Protein AF-A0AAV6AZZ5-F1 (afdb_monomer)

Foldseek 3Di:
DCVCVVVPPDQADADPQLDGQLNVQQDDDDPRHRHVPSNVVSVVSQHWPLSSQQQFEWEDEDPDIDGLAGAFPVNQDWAWPLLSVLSLQLPPDNVQFAWDQQFKWKWARPTSDHTDIDTDGCVVCLQVLPLVSTGIDHRSIYIHTYHDDDDPPDDRQWDDPSNQVSSFVNVWAWEWEADPNDIAIEIEGADRDRNPPPPPDDDDDDDDDDDDDDDDDDPDDRDYHYDYCSQQVQWPLSCVVVSPPDDPFWQQQFKWKWDQDPPPRDIDIDTHRSPDDPVNPTDRDHHYIYIYTDGDD

Sequence (297 aa):
VDLLLDRGAEVNRLSPNGETALSIADSQWGNSPPSPEIGKVLRQHGAIEDLQRSSSITVARGLGKRNTFQQGTNNLNRFTLFEAIAQHYMTEQSPFAFPDFSRVKLRRLKGKTPNEETVLDLETAFKLGDCSKDEWLEWGDLIEIPEQDRGISEAWLGFPQEVRNTLNNCLEKKVQVIVKGQTNTIALHVELLRVPVAMPGLGVPTLLPSSLSAVPATPAPEVEIKLSQDKTGGWLNGVVRAANVIRSSSDLSRVKVMRAAPITHEKREMTFDLRQMDKRNDLWLRNGDVIEIPEKP

pLDDT: mean 85.66, std 16.5, range [33.97, 98.0]

Solvent-accessible surface area (backbone atoms only — not comparable to full-atom values): 17416 Å² total; per-residue (Å²): 110,65,74,49,49,80,69,66,49,69,54,70,49,64,44,100,86,35,43,25,61,47,61,52,25,68,31,69,58,88,91,44,72,51,36,70,68,58,32,49,53,38,46,76,67,67,36,47,73,72,56,48,33,53,52,23,33,30,43,29,43,91,91,48,73,43,76,66,44,68,66,30,96,77,68,81,70,80,53,37,49,55,57,50,52,48,58,48,61,43,46,86,82,49,92,66,63,52,65,26,42,62,61,23,33,45,34,38,61,53,57,89,47,79,62,49,75,45,80,38,59,45,42,64,31,25,73,68,53,44,55,86,74,54,43,78,57,54,67,18,26,34,39,36,44,41,68,47,93,74,63,93,84,63,77,76,54,58,75,58,68,47,48,49,51,25,52,24,65,61,57,48,27,44,32,37,41,31,43,90,88,45,75,41,45,33,40,34,34,53,63,68,62,66,58,78,80,79,70,89,82,77,92,73,86,87,78,81,84,88,81,90,80,92,76,85,86,67,87,74,71,85,74,66,44,79,45,46,28,63,83,26,66,47,24,46,66,38,44,56,61,71,67,69,69,78,53,95,58,48,25,44,67,59,26,33,38,39,37,56,39,94,84,81,58,51,72,45,79,47,77,40,56,61,79,54,91,51,82,56,70,56,47,69,67,51,65,68,28,36,34,41,42,41,67,56,132

Nearest PDB structures (foldseek):
  4r1l-assembly2_C  TM=1.171E-01  e=2.965E+00  Bacteroides thetaiotaomicron VPI-5482
  4r1l-assembly1_A  TM=1.223E-01  e=5.695E+00  Bacteroides thetaiotaomicron VPI-5482

Structure (mmCIF, N/CA/C/O backbone):
data_AF-A0AAV6AZZ5-F1
#
_entry.id   AF-A0AAV6AZZ5-F1
#
loop_
_atom_site.group_PDB
_atom_site.id
_atom_site.type_symbol
_atom_site.label_atom_id
_atom_site.label_alt_id
_atom_site.label_comp_id
_atom_site.label_asym_id
_atom_site.label_entity_id
_atom_site.label_seq_id
_atom_site.pdbx_PDB_ins_code
_atom_site.Cartn_x
_atom_site.Cartn_y
_atom_site.Cartn_z
_atom_site.occupancy
_atom_site.B_iso_or_equiv
_atom_site.auth_seq_id
_atom_site.auth_comp_id
_atom_site.auth_asym_id
_atom_site.auth_atom_id
_atom_site.pdbx_PDB_model_num
ATOM 1 N N . VAL A 1 1 ? 35.197 -6.945 -10.241 1.00 87.81 1 VAL A N 1
ATOM 2 C CA . VAL A 1 1 ? 33.876 -7.524 -9.908 1.00 87.81 1 VAL A CA 1
ATOM 3 C C . VAL A 1 1 ? 33.896 -9.024 -10.162 1.00 87.81 1 VAL A C 1
ATOM 5 O O . VAL A 1 1 ? 33.592 -9.754 -9.228 1.00 87.81 1 VAL A O 1
ATOM 8 N N . ASP A 1 2 ? 34.382 -9.469 -11.326 1.00 90.00 2 ASP A N 1
ATOM 9 C CA . ASP A 1 2 ? 34.523 -10.893 -11.692 1.00 90.00 2 ASP A CA 1
ATOM 10 C C . ASP A 1 2 ? 35.196 -11.732 -10.603 1.00 90.00 2 ASP A C 1
ATOM 12 O O . ASP A 1 2 ? 34.591 -12.664 -10.098 1.00 90.00 2 ASP A O 1
ATOM 16 N N . LEU A 1 3 ? 36.366 -11.305 -10.101 1.00 94.19 3 LEU A N 1
ATOM 17 C CA . LEU A 1 3 ? 37.078 -12.027 -9.036 1.00 94.19 3 LEU A CA 1
ATOM 18 C C . LEU A 1 3 ? 36.215 -12.321 -7.796 1.00 94.19 3 LEU A C 1
ATOM 20 O O . LEU A 1 3 ? 36.401 -13.353 -7.163 1.00 94.19 3 LEU A O 1
ATOM 24 N N . LEU A 1 4 ? 35.307 -11.423 -7.403 1.00 95.19 4 LEU A N 1
ATOM 25 C CA . LEU A 1 4 ? 34.449 -11.654 -6.235 1.00 95.19 4 LEU A CA 1
ATOM 26 C C . LEU A 1 4 ? 33.356 -12.675 -6.552 1.00 95.19 4 LEU A C 1
ATOM 28 O O . LEU A 1 4 ? 33.076 -13.554 -5.739 1.00 95.19 4 LEU A O 1
ATOM 32 N N . LEU A 1 5 ? 32.757 -12.565 -7.734 1.00 94.81 5 LEU A N 1
ATOM 33 C CA . LEU A 1 5 ? 31.676 -13.436 -8.181 1.00 94.81 5 LEU A CA 1
ATOM 34 C C . LEU A 1 5 ? 32.197 -14.853 -8.480 1.00 94.81 5 LEU A C 1
ATOM 36 O O . LEU A 1 5 ? 31.597 -15.821 -8.022 1.00 94.81 5 LEU A O 1
ATOM 40 N N . ASP A 1 6 ? 33.386 -14.975 -9.077 1.00 93.81 6 ASP A N 1
ATOM 41 C CA . ASP A 1 6 ? 34.113 -16.241 -9.269 1.00 93.81 6 ASP A CA 1
ATOM 42 C C . ASP A 1 6 ? 34.470 -16.929 -7.942 1.00 93.81 6 ASP A C 1
ATOM 44 O O . ASP A 1 6 ? 34.639 -18.146 -7.875 1.00 93.81 6 ASP A O 1
ATOM 48 N N . ARG A 1 7 ? 34.593 -16.151 -6.860 1.00 96.06 7 ARG A N 1
ATOM 49 C CA . ARG A 1 7 ? 34.848 -16.649 -5.498 1.00 96.06 7 ARG A CA 1
ATOM 50 C C . ARG A 1 7 ? 33.566 -16.876 -4.694 1.00 96.06 7 ARG A C 1
ATOM 52 O O . ARG A 1 7 ? 33.648 -17.096 -3.488 1.00 96.06 7 ARG A O 1
ATOM 59 N N . GLY A 1 8 ? 32.404 -16.862 -5.348 1.00 93.00 8 GLY A N 1
ATOM 60 C CA . GLY A 1 8 ? 31.119 -17.217 -4.748 1.00 93.00 8 GLY A CA 1
ATOM 61 C C . GLY A 1 8 ? 30.385 -16.066 -4.062 1.00 93.00 8 GLY A C 1
ATOM 62 O O . GLY A 1 8 ? 29.507 -16.322 -3.241 1.00 93.00 8 GLY A O 1
ATOM 63 N N . ALA A 1 9 ? 30.716 -14.804 -4.363 1.00 95.19 9 ALA A N 1
ATOM 64 C CA . ALA A 1 9 ? 29.919 -13.682 -3.876 1.00 95.19 9 ALA A CA 1
ATOM 65 C C . ALA A 1 9 ? 28.470 -13.757 -4.403 1.00 95.19 9 ALA A C 1
ATOM 67 O O . ALA A 1 9 ? 28.225 -13.959 -5.592 1.00 95.19 9 ALA A O 1
ATOM 68 N N . GLU A 1 10 ? 27.496 -13.559 -3.512 1.00 95.38 10 GLU A N 1
ATOM 69 C CA . GLU A 1 10 ? 26.068 -13.581 -3.841 1.00 95.38 10 GLU A CA 1
ATOM 70 C C . GLU A 1 10 ? 25.668 -12.341 -4.664 1.00 95.38 10 GLU A C 1
ATOM 72 O O . GLU A 1 10 ? 25.433 -11.265 -4.114 1.00 95.38 10 GLU A O 1
ATOM 77 N N . VAL A 1 11 ? 25.536 -12.492 -5.987 1.00 94.88 11 VAL A N 1
ATOM 78 C CA . VAL A 1 11 ? 25.219 -11.386 -6.920 1.00 94.88 11 VAL A CA 1
ATOM 79 C C . VAL A 1 11 ? 23.888 -10.670 -6.623 1.00 94.88 11 VAL A C 1
ATOM 81 O O . VAL A 1 11 ? 23.742 -9.480 -6.887 1.00 94.88 11 VAL A O 1
ATOM 84 N N . ASN A 1 12 ? 22.923 -11.394 -6.047 1.00 94.25 12 ASN A N 1
ATOM 85 C CA . ASN A 1 12 ? 21.557 -10.930 -5.778 1.00 94.25 12 ASN A CA 1
ATOM 86 C C . ASN A 1 12 ? 21.309 -10.598 -4.300 1.00 94.25 12 ASN A C 1
ATOM 88 O O . ASN A 1 12 ? 20.158 -10.464 -3.882 1.00 94.25 12 ASN A O 1
ATOM 92 N N . ARG A 1 13 ? 22.366 -10.496 -3.487 1.00 93.56 13 ARG A N 1
ATOM 93 C CA . ARG A 1 13 ? 22.222 -10.102 -2.086 1.00 93.56 13 ARG A CA 1
ATOM 94 C C . ARG A 1 13 ? 21.678 -8.674 -2.000 1.00 93.56 13 ARG A C 1
ATOM 96 O O . ARG A 1 13 ? 22.199 -7.766 -2.645 1.00 93.56 13 ARG A O 1
ATOM 103 N N . LEU A 1 14 ? 20.652 -8.493 -1.171 1.00 90.25 14 LEU A N 1
ATOM 104 C CA . LEU A 1 14 ? 20.077 -7.187 -0.863 1.00 90.25 14 LEU A CA 1
ATOM 105 C C . LEU A 1 14 ? 20.859 -6.514 0.270 1.00 90.25 14 LEU A C 1
ATOM 107 O O . LEU A 1 14 ? 21.202 -7.153 1.269 1.00 90.25 14 LEU A O 1
ATOM 111 N N . SER A 1 15 ? 21.120 -5.216 0.130 1.00 86.44 15 SER A N 1
ATOM 112 C CA . SER A 1 15 ? 21.619 -4.371 1.215 1.00 86.44 15 SER A CA 1
ATOM 113 C C . SER A 1 15 ? 20.546 -4.208 2.310 1.00 86.44 15 SER A C 1
ATOM 115 O O . SER A 1 15 ? 19.370 -4.498 2.072 1.00 86.44 15 SER A O 1
ATOM 117 N N . PRO A 1 16 ? 20.888 -3.688 3.506 1.00 81.50 16 PRO A N 1
ATOM 118 C CA . PRO A 1 16 ? 19.886 -3.307 4.509 1.00 81.50 16 PRO A CA 1
ATOM 119 C C . PRO A 1 16 ? 18.838 -2.304 3.995 1.00 81.50 16 PRO A C 1
ATOM 121 O O . PRO A 1 16 ? 17.730 -2.257 4.525 1.00 81.50 16 PRO A O 1
ATOM 124 N N . ASN A 1 17 ? 19.178 -1.543 2.948 1.00 75.81 17 ASN A N 1
ATOM 125 C CA . ASN A 1 17 ? 18.288 -0.597 2.275 1.00 75.81 17 ASN A CA 1
ATOM 126 C C . ASN A 1 17 ? 17.495 -1.240 1.121 1.00 75.81 17 ASN A C 1
ATOM 128 O O . ASN A 1 17 ? 16.728 -0.555 0.452 1.00 75.81 17 ASN A O 1
ATOM 132 N N . GLY A 1 18 ? 17.669 -2.543 0.878 1.00 83.94 18 GLY A N 1
ATOM 133 C CA . GLY A 1 18 ? 16.984 -3.283 -0.178 1.00 83.94 18 GLY A CA 1
ATOM 134 C C . GLY A 1 18 ? 17.619 -3.154 -1.563 1.00 83.94 18 GLY A C 1
ATOM 135 O O . GLY A 1 18 ? 16.978 -3.500 -2.542 1.00 83.94 18 GLY A O 1
ATOM 136 N N . GLU A 1 19 ? 18.855 -2.671 -1.681 1.00 88.38 19 GLU A N 1
ATOM 137 C CA . GLU A 1 19 ? 19.523 -2.481 -2.978 1.00 88.38 19 GLU A CA 1
ATOM 138 C C . GLU A 1 19 ? 20.305 -3.731 -3.391 1.00 88.38 19 GLU A C 1
ATOM 140 O O . GLU A 1 19 ? 20.902 -4.395 -2.544 1.00 88.38 19 GLU A O 1
ATOM 145 N N . THR A 1 20 ? 20.358 -4.034 -4.688 1.00 92.12 20 THR A N 1
ATOM 146 C CA . THR A 1 20 ? 21.266 -5.053 -5.234 1.00 92.12 20 THR A CA 1
ATOM 147 C C . THR A 1 20 ? 22.521 -4.408 -5.804 1.00 92.12 20 THR A C 1
ATOM 149 O O . THR A 1 20 ? 22.531 -3.226 -6.151 1.00 92.12 20 THR A O 1
ATOM 152 N N . ALA A 1 21 ? 23.580 -5.200 -5.989 1.00 93.50 21 ALA A N 1
ATOM 153 C CA . ALA A 1 21 ? 24.759 -4.742 -6.722 1.00 93.50 21 ALA A CA 1
ATOM 154 C C . ALA A 1 21 ? 24.397 -4.212 -8.125 1.00 93.50 21 ALA A C 1
ATOM 156 O O . ALA A 1 21 ? 24.992 -3.237 -8.580 1.00 93.50 21 ALA A O 1
ATOM 157 N N . LEU A 1 22 ? 23.398 -4.819 -8.785 1.00 93.81 22 LEU A N 1
ATOM 158 C CA . LEU A 1 22 ? 22.921 -4.388 -10.100 1.00 93.81 22 LEU A CA 1
ATOM 159 C C . LEU A 1 22 ? 22.186 -3.048 -10.030 1.00 93.81 22 LEU A C 1
ATOM 161 O O . LEU A 1 22 ? 22.518 -2.145 -10.791 1.00 93.81 22 LEU A O 1
ATOM 165 N N . SER A 1 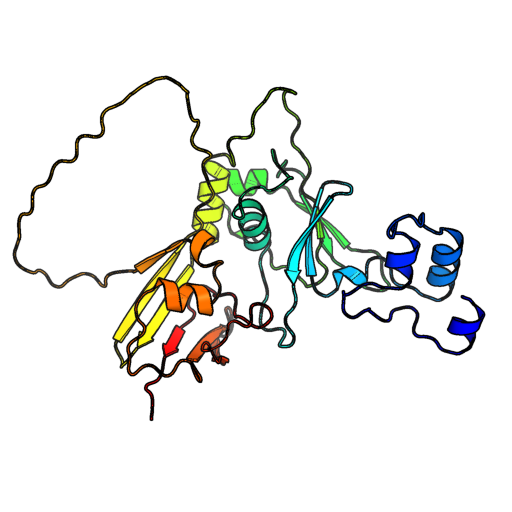23 ? 21.251 -2.882 -9.087 1.00 90.38 23 SER A N 1
ATOM 166 C CA . SER A 1 23 ? 20.522 -1.616 -8.946 1.00 90.38 23 SER A CA 1
ATOM 167 C C . SER A 1 23 ? 21.458 -0.459 -8.615 1.00 90.38 23 SER A C 1
ATOM 169 O O . SER A 1 23 ? 21.246 0.651 -9.085 1.00 90.38 23 SER A O 1
ATOM 171 N N . ILE A 1 24 ? 22.504 -0.734 -7.833 1.00 90.25 24 ILE A N 1
ATOM 172 C CA . ILE A 1 24 ? 23.566 0.219 -7.522 1.00 90.25 24 ILE A CA 1
ATOM 173 C C . ILE A 1 24 ? 24.332 0.600 -8.790 1.00 90.25 24 ILE A C 1
ATOM 175 O O . ILE A 1 24 ? 24.466 1.787 -9.074 1.00 90.25 24 ILE A O 1
ATOM 179 N N . ALA A 1 25 ? 24.797 -0.386 -9.563 1.00 91.56 25 ALA A N 1
ATOM 180 C CA . ALA A 1 25 ? 25.580 -0.154 -10.775 1.00 91.56 25 ALA A CA 1
ATOM 181 C C . ALA A 1 25 ? 24.809 0.625 -11.852 1.00 91.56 25 ALA A C 1
ATOM 183 O O . ALA A 1 25 ? 25.402 1.448 -12.545 1.00 91.56 25 ALA A O 1
ATOM 184 N N . ASP A 1 26 ? 23.501 0.395 -11.977 1.00 88.44 26 ASP A N 1
ATOM 185 C CA . ASP A 1 26 ? 22.650 1.084 -12.953 1.00 88.44 26 ASP A CA 1
ATOM 186 C C . ASP A 1 26 ? 22.165 2.466 -12.464 1.00 88.44 26 ASP A C 1
ATOM 188 O O . ASP A 1 26 ? 21.611 3.245 -13.244 1.00 88.44 26 ASP A O 1
ATOM 192 N N . SER A 1 27 ? 22.367 2.797 -11.184 1.00 82.44 27 SER A N 1
ATOM 193 C CA . SER A 1 27 ? 21.943 4.067 -10.589 1.00 82.44 27 SER A CA 1
ATOM 194 C C . SER A 1 27 ? 23.090 5.066 -10.466 1.00 82.44 27 SER A C 1
ATOM 196 O O . SER A 1 27 ? 24.249 4.702 -10.281 1.00 82.44 27 SER A O 1
ATOM 198 N N . GLN A 1 28 ? 22.763 6.357 -10.515 1.00 77.44 28 GLN A N 1
ATOM 199 C CA . GLN A 1 28 ? 23.699 7.385 -10.079 1.00 77.44 28 GLN A CA 1
ATOM 200 C C . GLN A 1 28 ? 23.747 7.391 -8.546 1.00 77.44 28 GLN A C 1
ATOM 202 O O . GLN A 1 28 ? 22.756 7.735 -7.899 1.00 77.44 28 GLN A O 1
ATOM 207 N N . TRP A 1 29 ? 24.905 7.070 -7.967 1.00 65.50 29 TRP A N 1
ATOM 208 C CA . TRP A 1 29 ? 25.114 7.142 -6.520 1.00 65.50 29 TRP A CA 1
ATOM 209 C C . TRP A 1 29 ? 26.018 8.323 -6.171 1.00 65.50 29 TRP A C 1
ATOM 211 O O . TRP A 1 29 ? 27.231 8.304 -6.385 1.00 65.50 29 TRP A O 1
ATOM 221 N N . GLY A 1 30 ? 25.422 9.382 -5.617 1.00 75.62 30 GLY A N 1
ATOM 222 C CA . GLY A 1 30 ? 26.139 10.621 -5.326 1.00 75.62 30 GLY A CA 1
ATOM 223 C C . GLY A 1 30 ? 26.692 11.239 -6.613 1.00 75.62 30 GLY A C 1
ATOM 224 O O . GLY A 1 30 ? 25.939 11.522 -7.546 1.00 75.62 30 GLY A O 1
ATOM 225 N N . ASN A 1 31 ? 28.012 11.420 -6.673 1.00 79.25 31 ASN A N 1
ATOM 226 C CA . ASN A 1 31 ? 28.697 11.942 -7.860 1.00 79.25 31 ASN A CA 1
ATOM 227 C C . ASN A 1 31 ? 29.171 10.842 -8.823 1.00 79.25 31 ASN A C 1
ATOM 229 O O . ASN A 1 31 ? 29.731 11.159 -9.871 1.00 79.25 31 ASN A O 1
ATOM 233 N N . SER A 1 32 ? 28.985 9.563 -8.484 1.00 78.31 32 SER A N 1
ATOM 234 C CA . SER A 1 32 ? 29.391 8.457 -9.348 1.00 78.31 32 SER A CA 1
ATOM 235 C C . SER A 1 32 ? 28.312 8.187 -10.399 1.00 78.31 32 SER A C 1
ATOM 237 O O . SER A 1 32 ? 27.162 7.933 -10.026 1.00 78.31 32 SER A O 1
ATOM 239 N N . PRO A 1 33 ? 28.650 8.239 -11.701 1.00 84.56 33 PRO A N 1
ATOM 240 C CA . PRO A 1 33 ? 27.707 7.886 -12.750 1.00 84.56 33 PRO A CA 1
ATOM 241 C C . PRO A 1 33 ? 27.402 6.378 -12.716 1.00 84.56 33 PRO A C 1
ATOM 243 O O . PRO A 1 33 ? 28.206 5.604 -12.183 1.00 84.56 33 PRO A O 1
ATOM 246 N N . PRO A 1 34 ? 26.282 5.951 -13.325 1.00 89.44 34 PRO A N 1
ATOM 247 C CA . PRO A 1 34 ? 26.032 4.540 -13.597 1.00 89.44 34 PRO A CA 1
ATOM 248 C C . PRO A 1 34 ? 27.220 3.892 -14.319 1.00 89.44 34 PRO A C 1
ATOM 250 O O . PRO A 1 34 ? 27.883 4.540 -15.133 1.00 89.44 34 PRO A O 1
ATOM 253 N N . SER A 1 35 ? 27.467 2.608 -14.062 1.00 91.50 35 SER A N 1
ATOM 254 C CA . SER A 1 35 ? 28.503 1.819 -14.734 1.00 91.50 35 SER A CA 1
ATOM 255 C C . SER A 1 35 ? 27.875 0.691 -15.561 1.00 91.50 35 SER A C 1
ATOM 257 O O . SER A 1 35 ? 27.628 -0.403 -15.037 1.00 91.50 35 SER A O 1
ATOM 259 N N . PRO A 1 36 ? 27.648 0.920 -16.869 1.00 91.00 36 PRO A N 1
ATOM 260 C CA . PRO A 1 36 ? 27.116 -0.093 -17.777 1.00 91.00 36 PRO A CA 1
ATOM 261 C C . PRO A 1 36 ? 27.975 -1.362 -17.838 1.00 91.00 36 PRO A C 1
ATOM 263 O O . PRO A 1 36 ? 27.446 -2.464 -17.984 1.00 91.00 36 PRO A O 1
ATOM 266 N N . GLU A 1 37 ? 29.297 -1.234 -17.707 1.00 93.12 37 GLU A N 1
ATOM 267 C CA . GLU A 1 37 ? 30.242 -2.351 -17.749 1.00 93.12 37 GLU A CA 1
ATOM 268 C C . GLU A 1 37 ? 30.065 -3.267 -16.536 1.00 93.12 37 GLU A C 1
ATOM 270 O O . GLU A 1 37 ? 29.978 -4.487 -16.693 1.00 93.12 37 GLU A O 1
ATOM 275 N N . ILE A 1 38 ? 29.941 -2.690 -15.334 1.00 93.62 38 ILE A N 1
ATOM 276 C CA . ILE A 1 38 ? 29.657 -3.455 -14.113 1.00 93.62 38 ILE A CA 1
ATOM 277 C C . ILE A 1 38 ? 28.265 -4.080 -14.204 1.00 93.62 38 ILE A C 1
ATOM 279 O O . ILE A 1 38 ? 28.117 -5.270 -13.926 1.00 93.62 38 ILE A O 1
ATOM 283 N N . GLY A 1 39 ? 27.260 -3.320 -14.650 1.00 93.88 39 GLY A N 1
ATOM 284 C CA . GLY A 1 39 ? 25.909 -3.840 -14.858 1.00 93.88 39 GLY A CA 1
ATOM 285 C C . GLY A 1 39 ? 25.889 -5.038 -15.814 1.00 93.88 39 GLY A C 1
ATOM 286 O O . GLY A 1 39 ? 25.213 -6.033 -15.555 1.00 93.88 39 GLY A O 1
ATOM 287 N N . LYS A 1 40 ? 26.673 -4.999 -16.899 1.00 94.75 40 LYS A N 1
ATOM 288 C CA . LYS A 1 40 ? 26.809 -6.116 -17.846 1.00 94.75 40 LYS A CA 1
ATOM 289 C C . LYS A 1 40 ? 27.420 -7.359 -17.193 1.00 94.75 40 LYS A C 1
ATOM 291 O O . LYS A 1 40 ? 26.874 -8.445 -17.375 1.00 94.75 40 LYS A O 1
ATOM 296 N N . VAL A 1 41 ? 28.503 -7.210 -16.428 1.00 96.12 41 VAL A N 1
ATOM 297 C CA . VAL A 1 41 ? 29.143 -8.328 -15.706 1.00 96.12 41 VAL A CA 1
ATOM 298 C C . VAL A 1 41 ? 28.177 -8.954 -14.697 1.00 96.12 41 VAL A C 1
ATOM 300 O O . VAL A 1 41 ? 28.011 -10.171 -14.652 1.00 96.12 41 VAL A O 1
ATOM 303 N N . LEU A 1 42 ? 27.464 -8.127 -13.930 1.00 95.75 42 LEU A N 1
ATOM 304 C CA . LEU A 1 42 ? 26.481 -8.599 -12.956 1.00 95.75 42 LEU A CA 1
ATOM 305 C C . LEU A 1 42 ? 25.362 -9.405 -13.632 1.00 95.75 42 LEU A C 1
ATOM 307 O O . LEU A 1 42 ? 25.041 -10.505 -13.180 1.00 95.75 42 LEU A O 1
ATOM 311 N N . ARG A 1 43 ? 24.822 -8.917 -14.757 1.00 93.50 43 ARG A N 1
ATOM 312 C CA . ARG A 1 43 ? 23.834 -9.651 -15.570 1.00 93.50 43 ARG A CA 1
ATOM 313 C C . ARG A 1 43 ? 24.384 -10.980 -16.090 1.00 93.50 43 ARG A C 1
ATOM 315 O O . ARG A 1 43 ? 23.699 -11.995 -15.998 1.00 93.50 43 ARG A O 1
ATOM 322 N N . GLN A 1 44 ? 25.626 -11.002 -16.582 1.00 94.06 44 GLN A N 1
ATOM 323 C CA . GLN A 1 44 ? 26.297 -12.231 -17.034 1.00 94.06 44 GLN A CA 1
ATOM 324 C C . GLN A 1 44 ? 26.452 -13.266 -15.915 1.00 94.06 44 GLN A C 1
ATOM 326 O O . GLN A 1 44 ? 26.497 -14.464 -16.188 1.00 94.06 44 GLN A O 1
ATOM 331 N N . HIS A 1 45 ? 26.500 -12.826 -14.661 1.00 94.56 45 HIS A N 1
ATOM 332 C CA . HIS A 1 45 ? 26.554 -13.696 -13.487 1.00 94.56 45 HIS A CA 1
ATOM 333 C C . HIS A 1 45 ? 25.189 -13.902 -12.816 1.00 94.56 45 HIS A C 1
ATOM 335 O O . HIS A 1 45 ? 25.111 -14.390 -11.691 1.00 94.56 45 HIS A O 1
ATOM 341 N N . GLY A 1 46 ? 24.095 -13.604 -13.526 1.00 92.50 46 GLY A N 1
ATOM 342 C CA . GLY A 1 46 ? 22.737 -13.937 -13.101 1.00 92.50 46 GLY A CA 1
ATOM 343 C C . GLY A 1 46 ? 22.115 -12.941 -12.126 1.00 92.50 46 GLY A C 1
ATOM 344 O O . GLY A 1 46 ? 21.225 -13.323 -11.355 1.00 92.50 46 GLY A O 1
ATOM 345 N N . ALA A 1 47 ? 22.568 -11.684 -12.140 1.00 93.56 47 ALA A N 1
ATOM 346 C CA . ALA A 1 47 ? 21.863 -10.607 -11.461 1.00 93.56 47 ALA A CA 1
ATOM 347 C C . ALA A 1 47 ? 20.423 -10.487 -11.981 1.00 93.56 47 ALA A C 1
ATOM 349 O O . ALA A 1 47 ? 20.175 -10.546 -13.185 1.00 93.56 47 ALA A O 1
ATOM 350 N N . ILE A 1 48 ? 19.482 -10.344 -11.054 1.00 91.62 48 ILE A N 1
ATOM 351 C CA . ILE A 1 48 ? 18.055 -10.238 -11.336 1.00 91.62 48 ILE A CA 1
ATOM 352 C C . ILE A 1 48 ? 17.685 -8.765 -11.468 1.00 91.62 48 ILE A C 1
ATOM 354 O O . ILE A 1 48 ? 17.898 -7.979 -10.541 1.00 91.62 48 ILE A O 1
ATOM 358 N N . GLU A 1 49 ? 17.093 -8.417 -12.609 1.00 89.12 49 GLU A N 1
ATOM 359 C CA . GLU A 1 49 ? 16.540 -7.087 -12.843 1.00 89.12 49 GLU A CA 1
ATOM 360 C C . GLU A 1 49 ? 15.483 -6.755 -11.790 1.00 89.12 49 GLU A C 1
ATOM 362 O O . GLU A 1 49 ? 14.667 -7.597 -11.413 1.00 89.12 49 GLU A O 1
ATOM 367 N N . ASP A 1 50 ? 15.488 -5.508 -11.323 1.00 89.19 50 ASP A N 1
ATOM 368 C CA . ASP A 1 50 ? 14.469 -4.963 -10.425 1.00 89.19 50 ASP A CA 1
ATOM 369 C C . ASP A 1 50 ? 14.290 -5.642 -9.054 1.00 89.19 50 ASP A C 1
ATOM 371 O O . ASP A 1 50 ? 13.366 -5.288 -8.312 1.00 89.19 50 ASP A O 1
ATOM 375 N N . LEU A 1 51 ? 15.163 -6.576 -8.666 1.00 91.50 51 LEU A N 1
ATOM 376 C CA . LEU A 1 51 ? 15.035 -7.323 -7.411 1.00 91.50 51 LEU A CA 1
ATOM 377 C C . LEU A 1 51 ? 14.968 -6.419 -6.166 1.00 91.50 51 LEU A C 1
ATOM 379 O O . LEU A 1 51 ? 14.360 -6.800 -5.164 1.00 91.50 51 LEU A O 1
ATOM 383 N N . GLN A 1 52 ? 15.511 -5.201 -6.238 1.00 89.31 52 GLN A N 1
ATOM 384 C CA . GLN A 1 52 ? 15.413 -4.193 -5.180 1.00 89.31 52 GLN A CA 1
ATOM 385 C C . GLN A 1 52 ? 13.965 -3.827 -4.809 1.00 89.31 52 GLN A C 1
ATOM 387 O O . GLN A 1 52 ? 13.700 -3.380 -3.697 1.00 89.31 52 GLN A O 1
ATOM 392 N N . ARG A 1 53 ? 12.998 -4.058 -5.710 1.00 90.69 53 ARG A N 1
ATOM 393 C CA . ARG A 1 53 ? 11.569 -3.831 -5.444 1.00 90.69 53 ARG A CA 1
ATOM 394 C C . ARG A 1 53 ? 10.926 -4.916 -4.586 1.00 90.69 53 ARG A C 1
ATOM 396 O O . ARG A 1 53 ? 9.839 -4.688 -4.074 1.00 90.69 53 ARG A O 1
ATOM 403 N N . SER A 1 54 ? 11.558 -6.079 -4.420 1.00 91.50 54 SER A N 1
ATOM 404 C CA . SER A 1 54 ? 10.947 -7.297 -3.848 1.00 91.50 54 SER A CA 1
ATOM 405 C C . SER A 1 54 ? 10.299 -7.144 -2.468 1.00 91.50 54 SER A C 1
ATOM 407 O O . SER A 1 54 ? 9.467 -7.967 -2.103 1.00 91.50 54 SER A O 1
ATOM 409 N N . SER A 1 55 ? 10.644 -6.099 -1.715 1.00 90.00 55 SER A N 1
ATOM 410 C CA . SER A 1 55 ? 10.091 -5.810 -0.386 1.00 90.00 55 SER A CA 1
ATOM 411 C C . SER A 1 55 ? 9.239 -4.537 -0.338 1.00 90.00 55 SER A C 1
ATOM 413 O O . SER A 1 55 ? 8.983 -4.007 0.742 1.00 90.00 55 SER A O 1
ATOM 415 N N . SER A 1 56 ? 8.800 -4.020 -1.485 1.00 92.12 56 SER A N 1
ATOM 416 C CA . SER A 1 56 ? 8.000 -2.798 -1.576 1.00 92.12 56 SER A CA 1
ATOM 417 C C . SER A 1 56 ? 6.887 -2.908 -2.610 1.00 92.12 56 SER A C 1
ATOM 419 O O . SER A 1 56 ? 7.015 -3.621 -3.600 1.00 92.12 56 SER A O 1
ATOM 421 N N . ILE A 1 57 ? 5.816 -2.151 -2.393 1.00 95.31 57 ILE A N 1
ATOM 422 C CA . ILE A 1 57 ? 4.853 -1.787 -3.434 1.00 95.31 57 ILE A CA 1
ATOM 423 C C . ILE A 1 57 ? 5.151 -0.339 -3.806 1.00 95.31 57 ILE A C 1
ATOM 425 O O . ILE A 1 57 ? 5.163 0.545 -2.939 1.00 95.31 57 ILE A O 1
ATOM 429 N N . THR A 1 58 ? 5.418 -0.099 -5.084 1.00 94.50 58 THR A N 1
ATOM 430 C CA . THR A 1 58 ? 5.951 1.180 -5.563 1.00 94.50 58 THR A CA 1
ATOM 431 C C . THR A 1 58 ? 4.985 1.823 -6.546 1.00 94.50 58 THR A C 1
ATOM 433 O O . THR A 1 58 ? 4.536 1.178 -7.487 1.00 94.50 58 THR A O 1
ATOM 436 N N . VAL A 1 59 ? 4.719 3.118 -6.381 1.00 95.25 59 VAL A N 1
ATOM 437 C CA . VAL A 1 59 ? 4.046 3.943 -7.393 1.00 95.25 59 VAL A CA 1
ATOM 438 C C . VAL A 1 59 ? 5.100 4.745 -8.154 1.00 95.25 59 VAL A C 1
ATOM 440 O O . VAL A 1 59 ? 6.048 5.267 -7.558 1.00 95.25 59 VAL A O 1
ATOM 443 N N . ALA A 1 60 ? 4.961 4.837 -9.473 1.00 94.12 60 ALA A N 1
ATOM 444 C CA . ALA A 1 60 ? 5.934 5.487 -10.339 1.00 94.12 60 ALA A CA 1
ATOM 445 C C . ALA A 1 60 ? 5.309 6.320 -11.458 1.00 94.12 60 ALA A C 1
ATOM 447 O O . ALA A 1 60 ? 4.182 6.087 -11.888 1.00 94.12 60 ALA A O 1
ATOM 448 N N . ARG A 1 61 ? 6.109 7.263 -11.957 1.00 92.75 61 ARG A N 1
ATOM 449 C CA . ARG A 1 61 ? 5.869 8.029 -13.179 1.00 92.75 61 ARG A CA 1
ATOM 450 C C . ARG A 1 61 ? 7.207 8.327 -13.847 1.00 92.75 61 ARG A C 1
ATOM 452 O O . ARG A 1 61 ? 8.018 9.087 -13.313 1.00 92.75 61 ARG A O 1
ATOM 459 N N . GLY A 1 62 ? 7.445 7.725 -15.012 1.00 87.50 62 GLY A N 1
ATOM 460 C CA . GLY A 1 62 ? 8.733 7.823 -15.703 1.00 87.50 62 GLY A CA 1
ATOM 461 C C . GLY A 1 62 ? 9.887 7.385 -14.794 1.00 87.50 62 GLY A C 1
ATOM 462 O O . GLY A 1 62 ? 9.886 6.272 -14.272 1.00 87.50 62 GLY A O 1
ATOM 463 N N . LEU A 1 63 ? 10.856 8.277 -14.570 1.00 83.56 63 LEU A N 1
ATOM 464 C CA . LEU A 1 63 ? 11.987 8.025 -13.665 1.00 83.56 63 LEU A CA 1
ATOM 465 C C . LEU A 1 63 ? 11.638 8.215 -12.177 1.00 83.56 63 LEU A C 1
ATOM 467 O O . LEU A 1 63 ? 12.375 7.753 -11.307 1.00 83.56 63 LEU A O 1
ATOM 471 N N . GLY A 1 64 ? 10.526 8.886 -11.864 1.00 86.94 64 GLY A N 1
ATOM 472 C CA . GLY A 1 64 ? 10.082 9.108 -10.493 1.00 86.94 64 GLY A CA 1
ATOM 473 C C . GLY A 1 64 ? 9.491 7.838 -9.888 1.00 86.94 64 GLY A C 1
ATOM 474 O O . GLY A 1 64 ? 8.566 7.258 -10.450 1.00 86.94 64 GLY A O 1
ATOM 475 N N . LYS A 1 65 ? 9.984 7.430 -8.714 1.00 89.25 65 LYS A N 1
ATOM 476 C CA . LYS A 1 65 ? 9.476 6.283 -7.943 1.00 89.25 65 LYS A CA 1
ATOM 477 C C . LYS A 1 65 ? 9.211 6.691 -6.490 1.00 89.25 65 LYS A C 1
ATOM 479 O O . LYS A 1 65 ? 9.928 7.528 -5.927 1.00 89.25 65 LYS A O 1
ATOM 484 N N . ARG A 1 66 ? 8.172 6.116 -5.883 1.00 88.88 66 ARG A N 1
ATOM 485 C CA . ARG A 1 66 ? 7.809 6.281 -4.469 1.00 88.88 66 ARG A CA 1
ATOM 486 C C . ARG A 1 66 ? 7.392 4.932 -3.897 1.00 88.88 66 ARG A C 1
ATOM 488 O O . ARG A 1 66 ? 6.468 4.308 -4.410 1.00 88.88 66 ARG A O 1
ATOM 495 N N . ASN A 1 67 ? 8.063 4.494 -2.836 1.00 89.62 67 ASN A N 1
ATOM 496 C CA . ASN A 1 67 ? 7.636 3.314 -2.091 1.00 89.62 67 ASN A CA 1
ATOM 497 C C . ASN A 1 67 ? 6.401 3.693 -1.279 1.00 89.62 67 ASN A C 1
ATOM 499 O O . ASN A 1 67 ? 6.499 4.477 -0.338 1.00 89.62 67 ASN A O 1
ATOM 503 N N . THR A 1 68 ? 5.247 3.168 -1.681 1.00 91.38 68 THR A N 1
ATOM 504 C CA . THR A 1 68 ? 3.972 3.433 -1.010 1.00 91.38 68 THR A CA 1
ATOM 505 C C . THR A 1 68 ? 3.822 2.534 0.209 1.00 91.38 68 THR A C 1
ATOM 507 O O . THR A 1 68 ? 3.449 3.004 1.280 1.00 91.38 68 THR A O 1
ATOM 510 N N . PHE A 1 69 ? 4.187 1.256 0.070 1.00 92.12 69 PHE A N 1
ATOM 511 C CA . PHE A 1 69 ? 4.228 0.305 1.176 1.00 92.12 69 PHE A CA 1
ATOM 512 C C . PHE A 1 69 ? 5.564 -0.425 1.209 1.00 92.12 69 PHE A C 1
ATOM 514 O O . PHE A 1 69 ? 6.118 -0.777 0.166 1.00 92.12 69 PHE A O 1
ATOM 521 N N . GLN A 1 70 ? 6.046 -0.693 2.419 1.00 89.94 70 GLN A N 1
ATOM 522 C CA . GLN A 1 70 ? 7.241 -1.491 2.667 1.00 89.94 70 GLN A CA 1
ATOM 523 C C . GLN A 1 70 ? 6.854 -2.756 3.431 1.00 89.94 70 GLN A C 1
ATOM 525 O O . GLN A 1 70 ? 6.038 -2.718 4.352 1.00 89.94 70 GLN A O 1
ATOM 530 N N . GLN A 1 71 ? 7.462 -3.875 3.065 1.00 89.69 71 GLN A N 1
ATOM 531 C CA . GLN A 1 71 ? 7.224 -5.155 3.702 1.00 89.69 71 GLN A CA 1
ATOM 532 C C . GLN A 1 71 ? 7.794 -5.178 5.127 1.00 89.69 71 GLN A C 1
ATOM 534 O O . GLN A 1 71 ? 8.975 -4.884 5.379 1.00 89.69 71 GLN A O 1
ATOM 539 N N . GLY A 1 72 ? 6.925 -5.548 6.068 1.00 85.31 72 GLY A N 1
ATOM 540 C CA . GLY A 1 72 ? 7.288 -5.850 7.448 1.00 85.31 72 GLY A CA 1
ATOM 541 C C . GLY A 1 72 ? 8.047 -7.168 7.580 1.00 85.31 72 GLY A C 1
ATOM 542 O O . GLY A 1 72 ? 8.059 -7.990 6.666 1.00 85.31 72 GLY A O 1
ATOM 543 N N . THR A 1 73 ? 8.661 -7.411 8.735 1.00 83.94 73 THR A N 1
ATOM 544 C CA . THR A 1 73 ? 9.388 -8.668 8.994 1.00 83.94 73 THR A CA 1
ATOM 545 C C . THR A 1 73 ? 8.450 -9.852 9.241 1.00 83.94 73 THR A C 1
ATOM 547 O O . THR A 1 73 ? 8.865 -11.002 9.136 1.00 83.94 73 THR A O 1
ATOM 550 N N . ASN A 1 74 ? 7.178 -9.577 9.540 1.00 81.62 74 ASN A N 1
ATOM 551 C CA . ASN A 1 74 ? 6.148 -10.570 9.850 1.00 81.62 74 ASN A CA 1
ATOM 552 C C . ASN A 1 74 ? 5.242 -10.936 8.653 1.00 81.62 74 ASN A C 1
ATOM 554 O O . ASN A 1 74 ? 4.397 -11.821 8.784 1.00 81.62 74 ASN A O 1
ATOM 558 N N . ASN A 1 75 ? 5.404 -10.262 7.504 1.00 85.31 75 ASN A N 1
ATOM 559 C CA . ASN A 1 75 ? 4.639 -10.462 6.266 1.00 85.31 75 ASN A CA 1
ATOM 560 C C . ASN A 1 75 ? 3.107 -10.575 6.466 1.00 85.31 75 ASN A C 1
ATOM 562 O O . ASN A 1 75 ? 2.440 -11.391 5.829 1.00 85.31 75 ASN A O 1
ATOM 566 N N . LEU A 1 76 ? 2.540 -9.784 7.387 1.00 88.81 76 LEU A N 1
ATOM 567 C CA . LEU A 1 76 ? 1.107 -9.843 7.720 1.00 88.81 76 LEU A CA 1
ATOM 568 C C . LEU A 1 76 ? 0.219 -9.067 6.746 1.00 88.81 76 LEU A C 1
ATOM 570 O O . LEU A 1 76 ? -0.966 -9.379 6.595 1.00 88.81 76 LEU A O 1
ATOM 574 N N . ASN A 1 77 ? 0.781 -8.040 6.114 1.00 92.69 77 ASN A N 1
ATOM 575 C CA . ASN A 1 77 ? 0.029 -7.097 5.306 1.00 92.69 77 ASN A CA 1
ATOM 576 C C . ASN A 1 77 ? 0.005 -7.509 3.834 1.00 92.69 77 ASN A C 1
ATOM 578 O O . ASN A 1 77 ? 0.995 -7.973 3.274 1.00 92.69 77 ASN A O 1
ATOM 582 N N . ARG A 1 78 ? -1.151 -7.287 3.213 1.00 92.25 78 ARG A N 1
ATOM 583 C CA . ARG A 1 78 ? -1.366 -7.343 1.766 1.00 92.25 78 ARG A CA 1
ATOM 584 C C . ARG A 1 78 ? -2.354 -6.238 1.434 1.00 92.25 78 ARG A C 1
ATOM 586 O O . ARG A 1 78 ? -3.318 -6.079 2.194 1.00 92.25 78 ARG A O 1
ATOM 593 N N . PHE A 1 79 ? -2.089 -5.547 0.335 1.00 95.62 79 PHE A N 1
ATOM 594 C CA . PHE A 1 79 ? -2.757 -4.317 -0.068 1.00 95.62 79 PHE A CA 1
ATOM 595 C C . PHE A 1 79 ? -3.427 -4.488 -1.424 1.00 95.62 79 PHE A C 1
ATOM 597 O O . PHE A 1 79 ? -3.064 -5.390 -2.188 1.00 95.62 79 PHE A O 1
ATOM 604 N N . THR A 1 80 ? -4.381 -3.620 -1.717 1.00 96.56 80 THR A N 1
ATOM 605 C CA . THR A 1 80 ? -5.034 -3.548 -3.022 1.00 96.56 80 THR A CA 1
ATOM 606 C C . THR A 1 80 ? -4.508 -2.382 -3.859 1.00 96.56 80 THR A C 1
ATOM 608 O O . THR A 1 80 ? -3.792 -1.499 -3.369 1.00 96.56 80 THR A O 1
ATOM 611 N N . LEU A 1 81 ? -4.830 -2.393 -5.150 1.00 97.56 81 LEU A N 1
ATOM 612 C CA . LEU A 1 81 ? -4.453 -1.348 -6.093 1.00 97.56 81 LEU A CA 1
ATOM 613 C C . LEU A 1 81 ? -5.017 0.016 -5.679 1.00 97.56 81 LEU A C 1
ATOM 615 O O . LEU A 1 81 ? -4.291 1.011 -5.681 1.00 97.56 81 LEU A O 1
ATOM 619 N N . PHE A 1 82 ? -6.284 0.069 -5.275 1.00 96.56 82 PHE A N 1
ATOM 620 C CA . PHE A 1 82 ? -6.940 1.301 -4.852 1.00 96.56 82 PHE A CA 1
ATOM 621 C C . PHE A 1 82 ? -6.368 1.808 -3.530 1.00 96.56 82 PHE A C 1
ATOM 623 O O . PHE A 1 82 ? -6.187 3.016 -3.395 1.00 96.56 82 PHE A O 1
ATOM 630 N N . GLU A 1 83 ? -5.999 0.929 -2.591 1.00 95.44 83 GLU A N 1
ATOM 631 C CA . GLU A 1 83 ? -5.297 1.329 -1.363 1.00 95.44 83 GLU A CA 1
ATOM 632 C C . GLU A 1 83 ? -3.946 1.981 -1.676 1.00 95.44 83 GLU A C 1
ATOM 634 O O . GLU A 1 83 ? -3.619 3.022 -1.108 1.00 95.44 83 GLU A O 1
ATOM 639 N N . ALA A 1 84 ? -3.173 1.411 -2.605 1.00 95.06 84 ALA A N 1
ATOM 640 C CA . ALA A 1 84 ? -1.891 1.979 -3.015 1.00 95.06 84 ALA A CA 1
ATOM 641 C C . ALA A 1 84 ? -2.050 3.333 -3.724 1.00 95.06 84 ALA A C 1
ATOM 643 O O . ALA A 1 84 ? -1.268 4.252 -3.470 1.00 95.06 84 ALA A O 1
ATOM 644 N N . ILE A 1 85 ? -3.068 3.479 -4.578 1.00 93.94 85 ILE A N 1
ATOM 645 C CA . ILE A 1 85 ? -3.396 4.758 -5.220 1.00 93.94 85 ILE A CA 1
ATOM 646 C C . ILE A 1 85 ? -3.817 5.777 -4.156 1.00 93.94 85 ILE A C 1
ATOM 648 O O . ILE A 1 85 ? -3.205 6.836 -4.059 1.00 93.94 85 ILE A O 1
ATOM 652 N N . ALA A 1 86 ? -4.810 5.463 -3.324 1.00 92.31 86 ALA A N 1
ATOM 653 C CA . ALA A 1 86 ? -5.294 6.368 -2.289 1.00 92.31 86 ALA A CA 1
ATOM 654 C C . ALA A 1 86 ? -4.153 6.811 -1.364 1.00 92.31 86 ALA A C 1
ATOM 656 O O . ALA A 1 86 ? -3.896 8.007 -1.251 1.00 92.31 86 ALA A O 1
ATOM 657 N N . GLN A 1 87 ? -3.386 5.870 -0.808 1.00 90.00 87 GLN A N 1
ATOM 658 C CA . GLN A 1 87 ? -2.272 6.178 0.089 1.00 90.00 87 GLN A CA 1
ATOM 659 C C . GLN A 1 87 ? -1.231 7.098 -0.561 1.00 90.00 87 GLN A C 1
ATOM 661 O O . GLN A 1 87 ? -0.721 8.004 0.096 1.00 90.00 87 GLN A O 1
ATOM 666 N N . HIS A 1 88 ? -0.927 6.895 -1.845 1.00 90.00 88 HIS A N 1
ATOM 667 C CA . HIS A 1 88 ? 0.027 7.732 -2.570 1.00 90.00 88 HIS A CA 1
ATOM 668 C C . HIS A 1 88 ? -0.440 9.189 -2.718 1.00 90.00 88 HIS A C 1
ATOM 670 O O . HIS A 1 88 ? 0.384 10.102 -2.714 1.00 90.00 88 HIS A O 1
ATOM 676 N N . TYR A 1 89 ? -1.747 9.415 -2.859 1.00 87.38 89 TYR A N 1
ATOM 677 C CA . TYR A 1 89 ? -2.319 10.742 -3.104 1.00 87.38 89 TYR A CA 1
ATOM 678 C C . TYR A 1 89 ? -2.895 11.425 -1.854 1.00 87.38 89 TYR A C 1
ATOM 680 O O . TYR A 1 89 ? -3.116 12.633 -1.880 1.00 87.38 89 TYR A O 1
ATOM 688 N N . MET A 1 90 ? -3.118 10.688 -0.763 1.00 79.94 90 MET A N 1
ATOM 689 C CA . MET A 1 90 ? -3.582 11.232 0.521 1.00 79.94 90 MET A CA 1
ATOM 690 C C . MET A 1 90 ? -2.479 11.956 1.291 1.00 79.94 90 MET A C 1
ATOM 692 O O . MET A 1 90 ? -2.760 12.888 2.039 1.00 79.94 90 MET A O 1
ATOM 696 N N . THR A 1 91 ? -1.221 11.549 1.126 1.00 65.88 91 THR A N 1
ATOM 697 C CA . THR A 1 91 ? -0.098 12.263 1.736 1.00 65.88 91 THR A CA 1
ATOM 698 C C . THR A 1 91 ? 0.147 13.549 0.947 1.00 65.88 91 THR A C 1
ATOM 700 O O . THR A 1 91 ? 0.501 13.479 -0.232 1.00 65.88 91 THR A O 1
ATOM 703 N N . GLU A 1 92 ? -0.085 14.711 1.569 1.00 51.72 92 GLU A N 1
ATOM 704 C CA . GLU A 1 92 ? 0.101 16.028 0.946 1.00 51.72 92 GLU A CA 1
ATOM 705 C C . GLU A 1 92 ? 1.441 16.103 0.197 1.00 51.72 92 GLU A C 1
ATOM 707 O O . GLU A 1 92 ? 2.479 15.727 0.737 1.00 51.72 92 GLU A O 1
ATOM 712 N N . GLN A 1 93 ? 1.402 16.622 -1.039 1.00 55.41 93 GLN A N 1
ATOM 713 C CA . GLN A 1 93 ? 2.532 16.757 -1.976 1.00 55.41 93 GLN A CA 1
ATOM 714 C C . GLN A 1 93 ? 2.905 15.489 -2.766 1.00 55.41 93 GLN A C 1
ATOM 716 O O . GLN A 1 93 ? 4.089 15.201 -2.963 1.00 55.41 93 GLN A O 1
ATOM 721 N N . SER A 1 94 ? 1.923 14.754 -3.310 1.00 65.00 94 SER A N 1
ATOM 722 C CA . SER A 1 94 ? 2.259 13.815 -4.388 1.00 65.00 94 SER A CA 1
ATOM 723 C C . SER A 1 94 ? 2.853 14.597 -5.575 1.00 65.00 94 SER A C 1
ATOM 725 O O . SER A 1 94 ? 2.184 15.478 -6.123 1.00 65.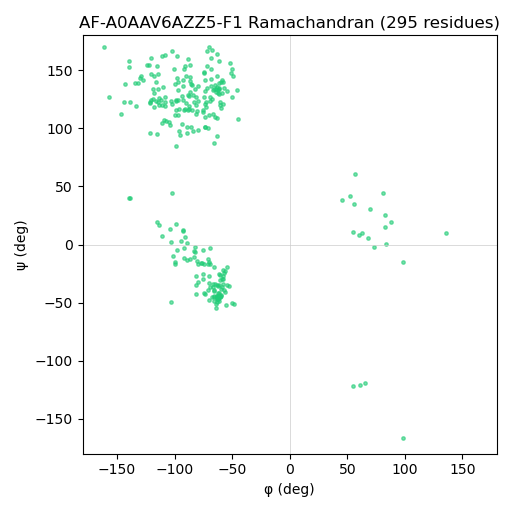00 94 SER A O 1
ATOM 727 N N . PRO A 1 95 ? 4.084 14.281 -6.022 1.00 74.31 95 PRO A N 1
ATOM 728 C CA . PRO A 1 95 ? 4.670 14.887 -7.216 1.00 74.31 95 PRO A CA 1
ATOM 729 C C . PRO A 1 95 ? 3.962 14.432 -8.504 1.00 74.31 95 PRO A C 1
ATOM 731 O O . PRO A 1 95 ? 4.339 14.866 -9.589 1.00 74.31 95 PRO A O 1
ATOM 734 N N . PHE A 1 96 ? 2.973 13.534 -8.409 1.00 88.94 96 PHE A N 1
ATOM 735 C CA . PHE A 1 96 ? 2.291 12.912 -9.541 1.00 88.94 96 PHE A CA 1
ATOM 736 C C . PHE A 1 96 ? 0.913 13.536 -9.807 1.00 88.94 96 PHE A C 1
ATOM 738 O O . PHE A 1 96 ? -0.058 12.841 -10.095 1.00 88.94 96 PHE A O 1
ATOM 745 N N . ALA A 1 97 ? 0.827 14.867 -9.767 1.00 89.62 97 ALA A N 1
ATOM 746 C CA . ALA A 1 97 ? -0.370 15.614 -10.158 1.00 89.62 97 ALA A CA 1
ATOM 747 C C . ALA A 1 97 ? -0.907 15.195 -11.542 1.00 89.62 97 ALA A C 1
ATOM 749 O O . ALA A 1 97 ? -0.128 14.776 -12.396 1.00 89.62 97 ALA A O 1
ATOM 750 N N . PHE A 1 98 ? -2.216 15.321 -11.776 1.00 92.12 98 PHE A N 1
ATOM 751 C CA . PHE A 1 98 ? -2.866 14.961 -13.050 1.00 92.12 98 PHE A CA 1
ATOM 752 C C . PHE A 1 98 ? -2.646 13.501 -13.492 1.00 92.12 98 PHE A C 1
ATOM 754 O O . PHE A 1 98 ? -2.042 13.256 -14.535 1.00 92.12 98 PHE A O 1
ATOM 761 N N . PRO A 1 99 ? -3.081 12.498 -12.714 1.00 94.31 99 PRO A N 1
ATOM 762 C CA . PRO A 1 99 ? -2.976 11.109 -13.154 1.00 94.31 99 PRO A CA 1
ATOM 763 C C . PRO A 1 99 ? -3.852 10.805 -14.372 1.00 94.31 99 PRO A C 1
ATOM 765 O O . PRO A 1 99 ? -5.045 11.099 -14.374 1.00 94.31 99 PRO A O 1
ATOM 768 N N . ASP A 1 100 ? -3.281 10.115 -15.354 1.00 96.00 100 ASP A N 1
ATOM 769 C CA . ASP A 1 100 ? -4.033 9.432 -16.404 1.00 96.00 100 ASP A CA 1
ATOM 770 C C . ASP A 1 100 ? -4.350 8.000 -15.952 1.00 96.00 100 ASP A C 1
ATOM 772 O O . ASP A 1 100 ? -3.504 7.102 -15.979 1.00 96.00 100 ASP A O 1
ATOM 776 N N . PHE A 1 101 ? -5.589 7.800 -15.503 1.00 96.69 101 PHE A N 1
ATOM 777 C CA . PHE A 1 101 ? -6.074 6.507 -15.027 1.00 96.69 101 PHE A CA 1
ATOM 778 C C . PHE A 1 101 ? -6.538 5.561 -16.142 1.00 96.69 101 PHE A C 1
ATOM 780 O O . PHE A 1 101 ? -6.817 4.399 -15.857 1.00 96.69 101 PHE A O 1
ATOM 787 N N . SER A 1 102 ? -6.584 6.008 -17.400 1.00 96.31 102 SER A N 1
ATOM 788 C CA . SER A 1 102 ? -7.011 5.169 -18.531 1.00 96.31 102 SER A CA 1
ATOM 789 C C . SER A 1 102 ? -5.937 4.168 -18.977 1.00 96.31 102 SER A C 1
ATOM 791 O O . SER A 1 102 ? -6.220 3.221 -19.711 1.00 96.31 102 SER A O 1
ATOM 793 N N . ARG A 1 103 ? -4.680 4.382 -18.557 1.00 96.06 103 ARG A N 1
ATOM 794 C CA . ARG A 1 103 ? -3.500 3.624 -19.010 1.00 96.06 103 ARG A CA 1
ATOM 795 C C . ARG A 1 103 ? -2.526 3.319 -17.875 1.00 96.06 103 ARG A C 1
ATOM 797 O O . ARG A 1 103 ? -1.307 3.410 -18.050 1.00 96.06 103 ARG A O 1
ATOM 804 N N . VAL A 1 104 ? -3.048 2.973 -16.702 1.00 97.31 104 VAL A N 1
ATOM 805 C CA . VAL A 1 104 ? -2.209 2.542 -15.575 1.00 97.31 104 VAL A CA 1
ATOM 806 C C . VAL A 1 104 ? -1.518 1.237 -15.951 1.00 97.31 104 VAL A C 1
ATOM 808 O O . VAL A 1 104 ? -2.149 0.347 -16.514 1.00 97.31 104 VAL A O 1
ATOM 811 N N . LYS A 1 105 ? -0.229 1.094 -15.639 1.00 97.50 105 LYS A N 1
ATOM 812 C CA . LYS A 1 105 ? 0.482 -0.176 -15.848 1.00 97.50 105 LYS A CA 1
ATOM 813 C C . LYS A 1 105 ? 0.843 -0.798 -14.515 1.00 97.50 105 LYS A C 1
ATOM 815 O O . LYS A 1 105 ? 1.534 -0.177 -13.709 1.00 97.50 105 LYS A O 1
ATOM 820 N N . LEU A 1 106 ? 0.420 -2.037 -14.312 1.00 97.12 106 LEU A N 1
ATOM 821 C CA . LEU A 1 106 ? 0.839 -2.865 -13.193 1.00 97.12 106 LEU A CA 1
ATOM 822 C C . LEU A 1 106 ? 1.946 -3.808 -13.665 1.00 97.12 106 LEU A C 1
ATOM 824 O O . LEU A 1 106 ? 1.721 -4.658 -14.524 1.00 97.12 106 LEU A O 1
ATOM 828 N N . ARG A 1 107 ? 3.148 -3.648 -13.109 1.00 95.75 107 ARG A N 1
ATOM 829 C CA . ARG A 1 107 ? 4.318 -4.483 -13.398 1.00 95.75 107 ARG A CA 1
ATOM 830 C C . ARG A 1 107 ? 4.662 -5.367 -12.209 1.00 95.75 107 ARG A C 1
ATOM 832 O O . ARG A 1 107 ? 5.240 -4.886 -11.229 1.00 95.75 107 ARG A O 1
ATOM 839 N N . ARG A 1 108 ? 4.387 -6.662 -12.331 1.00 94.88 108 ARG A N 1
ATOM 840 C CA . ARG A 1 108 ? 4.665 -7.662 -11.300 1.00 94.88 108 ARG A CA 1
ATOM 841 C C . ARG A 1 108 ? 6.070 -8.231 -11.431 1.00 94.88 108 ARG A C 1
ATOM 843 O O . ARG A 1 108 ? 6.480 -8.676 -12.504 1.00 94.88 108 ARG A O 1
ATOM 850 N N . LEU A 1 109 ? 6.807 -8.215 -10.322 1.00 92.31 109 LEU A N 1
ATOM 851 C CA . LEU A 1 109 ? 8.157 -8.767 -10.245 1.00 92.31 109 LEU A CA 1
ATOM 852 C C . LEU A 1 109 ? 8.092 -10.301 -10.269 1.00 92.31 109 LEU A C 1
ATOM 854 O O . LEU A 1 109 ? 7.470 -10.908 -9.403 1.00 92.31 109 LEU A O 1
ATOM 858 N N . LYS A 1 110 ? 8.763 -10.938 -11.235 1.00 87.88 110 LYS A N 1
ATOM 859 C CA . LYS A 1 110 ? 8.810 -12.411 -11.360 1.00 87.88 110 LYS A CA 1
ATOM 860 C C . LYS A 1 110 ? 10.216 -12.994 -11.151 1.00 87.88 110 LYS A C 1
ATOM 862 O O . LYS A 1 110 ? 10.509 -14.127 -11.531 1.00 87.88 110 LYS A O 1
ATOM 867 N N . GLY A 1 111 ? 11.108 -12.235 -10.517 1.00 81.00 111 GLY A N 1
ATOM 868 C CA . GLY A 1 111 ? 12.482 -12.663 -10.265 1.00 81.00 111 GLY A CA 1
ATOM 869 C C . GLY A 1 111 ? 13.267 -12.827 -11.569 1.00 81.00 111 GLY A C 1
ATOM 870 O O . GLY A 1 111 ? 13.436 -11.867 -12.307 1.00 81.00 111 GLY A O 1
ATOM 871 N N . LYS A 1 112 ? 13.760 -14.039 -11.860 1.00 70.94 112 LYS A N 1
ATOM 872 C CA . LYS A 1 112 ? 14.610 -14.311 -13.040 1.00 70.94 112 LYS A CA 1
ATOM 873 C C . LYS A 1 112 ? 13.881 -14.219 -14.384 1.00 70.94 112 LYS A C 1
ATOM 875 O O . LYS A 1 112 ? 14.542 -14.174 -15.418 1.00 70.94 112 LYS A O 1
ATOM 880 N N . THR A 1 113 ? 12.553 -14.255 -14.395 1.00 74.88 113 THR A N 1
ATOM 881 C CA . THR A 1 113 ? 11.769 -14.077 -15.620 1.00 74.88 113 THR A CA 1
ATOM 882 C C . THR A 1 113 ? 11.422 -12.604 -15.815 1.00 74.88 113 THR A C 1
ATOM 884 O O . THR A 1 113 ? 11.310 -11.887 -14.818 1.00 74.88 113 THR A O 1
ATOM 887 N N . PRO A 1 114 ? 11.198 -12.153 -17.063 1.00 75.81 114 PRO A N 1
ATOM 888 C CA . PRO A 1 114 ? 10.722 -10.801 -17.315 1.00 75.81 114 PRO A CA 1
ATOM 889 C C . PRO A 1 114 ? 9.508 -10.460 -16.452 1.00 75.81 114 PRO A C 1
ATOM 891 O O . PRO A 1 114 ? 8.666 -11.321 -16.177 1.00 75.81 114 PRO A O 1
ATOM 894 N N . ASN A 1 115 ? 9.431 -9.201 -16.031 1.00 85.19 115 ASN A N 1
ATOM 895 C CA . ASN A 1 115 ? 8.274 -8.712 -15.299 1.00 85.19 115 ASN A CA 1
ATOM 896 C C . ASN A 1 115 ? 7.014 -8.869 -16.153 1.00 85.19 115 ASN A C 1
ATOM 898 O O . ASN A 1 115 ? 7.026 -8.599 -17.354 1.00 85.19 115 ASN A O 1
ATOM 902 N N . GLU A 1 116 ? 5.929 -9.273 -15.510 1.00 89.94 116 GLU A N 1
ATOM 903 C CA . GLU A 1 116 ? 4.613 -9.323 -16.135 1.00 89.94 116 GLU A CA 1
ATOM 904 C C . GLU A 1 116 ? 4.011 -7.917 -16.102 1.00 89.94 116 GLU A C 1
ATOM 906 O O . GLU A 1 116 ? 3.970 -7.297 -15.040 1.00 89.94 116 GLU A O 1
ATOM 911 N N . GLU A 1 117 ? 3.582 -7.395 -17.251 1.00 94.50 117 GLU A N 1
ATOM 912 C CA . GLU A 1 117 ? 2.955 -6.077 -17.361 1.00 94.50 117 GLU A CA 1
ATOM 913 C C . GLU A 1 117 ? 1.493 -6.230 -17.773 1.00 94.50 117 GLU A C 1
ATOM 915 O O . GLU A 1 117 ? 1.186 -6.850 -18.789 1.00 94.50 117 GLU A O 1
ATOM 920 N N . THR A 1 118 ? 0.599 -5.629 -16.993 1.00 95.19 118 THR A N 1
ATOM 921 C CA . THR A 1 118 ? -0.825 -5.510 -17.311 1.00 95.19 118 THR A CA 1
ATOM 922 C C . THR A 1 118 ? -1.183 -4.036 -17.436 1.00 95.19 118 THR A C 1
ATOM 924 O O . THR A 1 118 ? -0.850 -3.239 -16.558 1.00 95.19 118 THR A O 1
ATOM 927 N N . VAL A 1 119 ? -1.861 -3.668 -18.523 1.00 96.38 119 VAL A N 1
ATOM 928 C CA . VAL A 1 119 ? -2.414 -2.320 -18.710 1.00 96.38 119 VAL A CA 1
ATOM 929 C C . VAL A 1 119 ? -3.856 -2.315 -18.217 1.00 96.38 119 VAL A C 1
ATOM 931 O O . VAL A 1 119 ? -4.657 -3.153 -18.626 1.00 96.38 119 VAL A O 1
ATOM 934 N N . LEU A 1 120 ? -4.172 -1.371 -17.338 1.00 95.44 120 LEU A N 1
ATOM 935 C CA . LEU A 1 120 ? -5.448 -1.238 -16.654 1.00 95.44 120 LEU A CA 1
ATOM 936 C C . LEU A 1 120 ? -6.086 0.108 -17.015 1.00 95.44 120 LEU A C 1
ATOM 938 O O . LEU A 1 120 ? -5.484 1.165 -16.807 1.00 95.44 120 LEU A O 1
ATOM 942 N N . ASP A 1 121 ? -7.322 0.057 -17.511 1.00 95.31 121 ASP A N 1
ATOM 943 C CA . ASP A 1 121 ? -8.201 1.224 -17.597 1.00 95.31 121 ASP A CA 1
ATOM 944 C C . ASP A 1 121 ? -9.005 1.334 -16.297 1.00 95.31 121 ASP A C 1
ATOM 946 O O . ASP A 1 121 ? -10.031 0.673 -16.106 1.00 95.31 121 ASP A O 1
ATOM 950 N N . LEU A 1 122 ? -8.507 2.163 -15.382 1.00 97.00 122 LEU A N 1
ATOM 951 C CA . LEU A 1 122 ? -9.194 2.489 -14.136 1.00 97.00 122 LEU A CA 1
ATOM 952 C C . LEU A 1 122 ? -10.124 3.696 -14.293 1.00 97.00 122 LEU A C 1
ATOM 954 O O . LEU A 1 122 ? -10.962 3.928 -13.426 1.00 97.00 122 LEU A O 1
ATOM 958 N N . GLU A 1 123 ? -10.026 4.457 -15.386 1.00 96.12 123 GLU A N 1
ATOM 959 C CA . GLU A 1 123 ? -10.914 5.594 -15.628 1.00 96.12 123 GLU A CA 1
ATOM 960 C C . GLU A 1 123 ? -12.364 5.117 -15.761 1.00 96.12 123 GLU A C 1
ATOM 962 O O . GLU A 1 123 ? -13.265 5.672 -15.127 1.00 96.12 123 GLU A O 1
ATOM 967 N N . THR A 1 124 ? -12.586 4.040 -16.518 1.00 94.50 124 THR A N 1
ATOM 968 C CA . THR A 1 124 ? -13.909 3.411 -16.627 1.00 94.50 124 THR A CA 1
ATOM 969 C C . THR A 1 124 ? -14.403 2.903 -15.269 1.00 94.50 124 THR A C 1
ATOM 971 O O . THR A 1 124 ? -15.564 3.122 -14.916 1.00 94.50 124 THR A O 1
ATOM 974 N N . ALA A 1 125 ? -13.520 2.296 -14.468 1.00 94.50 125 ALA A N 1
ATOM 975 C CA . ALA A 1 125 ? -13.857 1.821 -13.126 1.00 94.50 125 ALA A CA 1
ATOM 976 C C . ALA A 1 125 ? -14.323 2.968 -12.216 1.00 94.50 125 ALA A C 1
ATOM 978 O O . ALA A 1 125 ? -15.355 2.862 -11.556 1.00 94.50 125 ALA A O 1
ATOM 979 N N . PHE A 1 126 ? -13.609 4.097 -12.235 1.00 96.06 126 PHE A N 1
ATOM 980 C CA . PHE A 1 126 ? -13.945 5.277 -11.439 1.00 96.06 126 PHE A CA 1
ATOM 981 C C . PHE A 1 126 ? -15.211 5.993 -11.910 1.00 96.06 126 PHE A C 1
ATOM 983 O O . PHE A 1 126 ? -15.949 6.524 -11.085 1.00 96.06 126 PHE A O 1
ATOM 990 N N . LYS A 1 127 ? -15.499 5.999 -13.214 1.00 94.50 127 LYS A N 1
ATOM 991 C CA . LYS A 1 127 ? -16.763 6.544 -13.736 1.00 94.50 127 LYS A CA 1
ATOM 992 C C . LYS A 1 127 ? -17.969 5.710 -13.302 1.00 94.50 127 LYS A C 1
ATOM 994 O O . LYS A 1 127 ? -19.032 6.270 -13.052 1.00 94.50 127 LYS A O 1
ATOM 999 N N . LEU A 1 128 ? -17.807 4.388 -13.226 1.00 94.81 128 LEU A N 1
ATOM 1000 C CA . LEU A 1 128 ? -18.883 3.450 -12.891 1.00 94.81 128 LEU A CA 1
ATOM 1001 C C . LEU A 1 128 ? -18.993 3.132 -11.392 1.00 94.81 128 LEU A C 1
ATOM 1003 O O . LEU A 1 128 ? -19.984 2.532 -10.982 1.00 94.81 128 LEU A O 1
ATOM 1007 N N . GLY A 1 129 ? -18.006 3.509 -10.577 1.00 95.06 129 GLY A N 1
ATOM 1008 C CA . GLY A 1 129 ? -17.948 3.100 -9.172 1.00 95.06 129 GLY A CA 1
ATOM 1009 C C . GLY A 1 129 ? -17.654 1.606 -8.991 1.00 95.06 129 GLY A C 1
ATOM 1010 O O . GLY A 1 129 ? -18.144 0.997 -8.044 1.00 95.06 129 GLY A O 1
ATOM 1011 N N . ASP A 1 130 ? -16.904 0.997 -9.913 1.00 95.19 130 ASP A N 1
ATOM 1012 C CA . ASP A 1 130 ? -16.675 -0.450 -9.952 1.00 95.19 130 ASP A CA 1
ATOM 1013 C C . ASP A 1 130 ? -15.520 -0.884 -9.032 1.00 95.19 130 ASP A C 1
ATOM 1015 O O . ASP A 1 130 ? -14.347 -0.863 -9.412 1.00 95.19 130 ASP A O 1
ATOM 1019 N N . CYS A 1 131 ? -15.858 -1.342 -7.824 1.00 95.12 131 CYS A N 1
ATOM 1020 C CA . CYS A 1 131 ? -14.883 -1.880 -6.873 1.00 95.12 131 CYS A CA 1
ATOM 1021 C C . CYS A 1 131 ? -14.304 -3.243 -7.284 1.00 95.12 131 CYS A C 1
ATOM 1023 O O . CYS A 1 131 ? -13.319 -3.678 -6.694 1.00 95.12 131 CYS A O 1
ATOM 1025 N N . SER A 1 132 ? -14.873 -3.933 -8.282 1.00 94.12 132 SER A N 1
ATOM 1026 C CA . SER A 1 132 ? -14.339 -5.225 -8.742 1.00 94.12 132 SER A CA 1
ATOM 1027 C C . SER A 1 132 ? -13.005 -5.089 -9.480 1.00 94.12 132 SER A C 1
ATOM 1029 O O . SER A 1 132 ? -12.294 -6.078 -9.650 1.00 94.12 132 SER A O 1
ATOM 1031 N N . LYS A 1 133 ? -12.651 -3.864 -9.891 1.00 94.50 133 LYS A N 1
ATOM 1032 C CA . LYS A 1 133 ? -11.347 -3.520 -10.473 1.00 94.50 133 LYS A CA 1
ATOM 1033 C C . LYS A 1 133 ? -10.266 -3.264 -9.431 1.00 94.50 133 LYS A C 1
ATOM 1035 O O . LYS A 1 133 ? -9.124 -3.006 -9.805 1.00 94.50 133 LYS A O 1
ATOM 1040 N N . ASP A 1 134 ? -10.605 -3.331 -8.146 1.00 95.50 134 ASP A N 1
ATOM 1041 C CA . ASP A 1 134 ? -9.610 -3.265 -7.092 1.00 95.50 134 ASP A CA 1
ATOM 1042 C C . ASP A 1 134 ? -8.931 -4.629 -6.912 1.00 95.50 134 ASP A C 1
ATOM 1044 O O . ASP A 1 134 ? -9.463 -5.557 -6.299 1.00 95.50 134 ASP A O 1
ATOM 1048 N N . GLU A 1 135 ? -7.749 -4.768 -7.503 1.00 93.88 135 GLU A N 1
ATOM 1049 C CA . GLU A 1 135 ? -7.000 -6.018 -7.495 1.00 93.88 135 GLU A CA 1
ATOM 1050 C C . GLU A 1 135 ? -6.025 -6.101 -6.322 1.00 93.88 135 GLU A C 1
ATOM 1052 O O . GLU A 1 135 ? -5.469 -5.108 -5.847 1.00 93.88 135 GLU A O 1
ATOM 1057 N N . TRP A 1 136 ? -5.761 -7.326 -5.873 1.00 95.25 136 TRP A N 1
ATOM 1058 C CA . TRP A 1 136 ? -4.737 -7.562 -4.869 1.00 95.25 136 TRP A CA 1
ATOM 1059 C C . TRP A 1 136 ? -3.330 -7.430 -5.448 1.00 95.25 136 TRP A C 1
ATOM 1061 O O . TRP A 1 136 ? -2.975 -8.091 -6.428 1.00 95.25 136 TRP A O 1
ATOM 1071 N N . LEU A 1 137 ? -2.496 -6.684 -4.735 1.00 96.75 137 LEU A N 1
ATOM 1072 C CA . LEU A 1 137 ? -1.092 -6.513 -5.066 1.00 96.75 137 LEU A CA 1
ATOM 1073 C C . LEU A 1 137 ? -0.217 -7.594 -4.425 1.00 96.75 137 LEU A C 1
ATOM 1075 O O . LEU A 1 137 ? -0.575 -8.240 -3.428 1.00 96.75 137 LEU A O 1
ATOM 1079 N N . GLU A 1 138 ? 0.963 -7.750 -5.007 1.00 95.00 138 GLU A N 1
ATOM 1080 C CA . GLU A 1 138 ? 2.072 -8.553 -4.512 1.00 95.00 138 GLU A CA 1
ATOM 1081 C C . GLU A 1 138 ? 3.268 -7.657 -4.166 1.00 95.00 138 GLU A C 1
ATOM 1083 O O . GLU A 1 138 ? 3.453 -6.568 -4.713 1.00 95.00 138 GLU A O 1
ATOM 1088 N N . TRP A 1 139 ? 4.107 -8.111 -3.235 1.00 94.19 139 TRP A N 1
ATOM 1089 C CA . TRP A 1 139 ? 5.371 -7.431 -2.962 1.00 94.19 139 TRP A CA 1
ATOM 1090 C C . TRP A 1 139 ? 6.262 -7.469 -4.206 1.00 94.19 139 TRP A C 1
ATOM 1092 O O . TRP A 1 139 ? 6.410 -8.513 -4.837 1.00 94.19 139 TRP A O 1
ATOM 1102 N N . GLY A 1 140 ? 6.846 -6.327 -4.567 1.00 93.94 140 GLY A N 1
ATOM 1103 C CA . GLY A 1 140 ? 7.537 -6.152 -5.841 1.00 93.94 140 GLY A CA 1
ATOM 1104 C C . GLY A 1 140 ? 6.703 -5.466 -6.916 1.00 93.94 140 GLY A C 1
ATOM 1105 O O . GLY A 1 140 ? 7.298 -4.993 -7.885 1.00 93.94 140 GLY A O 1
ATOM 1106 N N . ASP A 1 141 ? 5.379 -5.357 -6.767 1.00 96.69 141 ASP A N 1
ATOM 1107 C CA . ASP A 1 141 ? 4.531 -4.693 -7.759 1.00 96.69 141 ASP A CA 1
ATOM 1108 C C . ASP A 1 141 ? 4.911 -3.206 -7.926 1.00 96.69 141 ASP A C 1
ATOM 1110 O O . ASP A 1 141 ? 5.119 -2.460 -6.961 1.00 96.69 141 ASP A O 1
ATOM 1114 N N . LEU A 1 142 ? 5.005 -2.779 -9.188 1.00 96.06 142 LEU A N 1
ATOM 1115 C CA . LEU A 1 142 ? 5.218 -1.393 -9.601 1.00 96.06 142 LEU A CA 1
ATOM 1116 C C . LEU A 1 142 ? 3.986 -0.894 -10.353 1.00 96.06 142 LEU A C 1
ATOM 1118 O O . LEU A 1 142 ? 3.614 -1.457 -11.380 1.00 96.06 142 LEU A O 1
ATOM 1122 N N . ILE A 1 143 ? 3.394 0.184 -9.856 1.00 97.19 143 ILE A N 1
ATOM 1123 C CA . ILE A 1 143 ? 2.204 0.825 -10.410 1.00 97.19 143 ILE A CA 1
ATOM 1124 C C . ILE A 1 143 ? 2.659 2.098 -11.129 1.00 97.19 143 ILE A C 1
ATOM 1126 O O . ILE A 1 143 ? 2.988 3.098 -10.490 1.00 97.19 143 ILE A O 1
ATOM 1130 N N . GLU A 1 144 ? 2.729 2.061 -12.457 1.00 96.81 144 GLU A N 1
ATOM 1131 C CA . GLU A 1 144 ? 3.076 3.218 -13.287 1.00 96.81 144 GLU A CA 1
ATOM 1132 C C . GLU A 1 144 ? 1.803 4.006 -13.616 1.00 96.81 144 GLU A C 1
ATOM 1134 O O . GLU A 1 144 ? 0.909 3.495 -14.293 1.00 96.81 144 GLU A O 1
ATOM 1139 N N . ILE A 1 145 ? 1.724 5.246 -13.127 1.00 96.50 145 ILE A N 1
ATOM 1140 C CA . ILE A 1 145 ? 0.592 6.151 -13.354 1.00 96.50 145 ILE A CA 1
ATOM 1141 C C . ILE A 1 145 ? 1.065 7.296 -14.261 1.00 96.50 145 ILE A C 1
ATOM 1143 O O . ILE A 1 145 ? 1.795 8.186 -13.793 1.00 96.50 145 ILE A O 1
ATOM 1147 N N . PRO A 1 146 ? 0.686 7.292 -15.553 1.00 96.38 146 PRO A N 1
ATOM 1148 C CA . PRO A 1 146 ? 1.055 8.363 -16.468 1.00 96.38 146 PRO A CA 1
ATOM 1149 C C . PRO A 1 146 ? 0.455 9.710 -16.046 1.00 96.38 146 PRO A C 1
ATOM 1151 O O . PRO A 1 146 ? -0.431 9.788 -15.193 1.00 96.38 146 PRO A O 1
ATOM 1154 N N . GLU A 1 147 ? 0.989 10.788 -16.616 1.00 94.44 147 GLU A N 1
ATOM 1155 C CA . GLU A 1 147 ? 0.373 12.113 -16.520 1.00 94.44 147 GLU A CA 1
ATOM 1156 C C . GLU A 1 147 ? -0.654 12.277 -17.645 1.00 94.44 147 GLU A C 1
ATOM 1158 O O . GLU A 1 147 ? -0.427 11.825 -18.770 1.00 94.44 147 GLU A O 1
ATOM 1163 N N . GLN A 1 148 ? -1.780 12.908 -17.330 1.00 93.69 148 GLN A N 1
ATOM 1164 C CA . GLN A 1 148 ? -2.804 13.281 -18.294 1.00 93.69 148 GLN A CA 1
ATOM 1165 C C . GLN A 1 148 ? -2.336 14.464 -19.146 1.00 93.69 148 GLN A C 1
ATOM 1167 O O . GLN A 1 148 ? -1.704 15.392 -18.639 1.00 93.69 148 GLN A O 1
ATOM 1172 N N . ASP A 1 149 ? -2.673 14.445 -20.436 1.00 92.44 149 ASP A N 1
ATOM 1173 C CA . ASP A 1 149 ? -2.461 15.602 -21.305 1.00 92.44 149 ASP A CA 1
ATOM 1174 C C . ASP A 1 149 ? -3.314 16.790 -20.838 1.00 92.44 149 ASP A C 1
ATOM 1176 O O . ASP A 1 149 ? -4.489 16.625 -20.501 1.00 92.44 149 ASP A O 1
ATOM 1180 N N . ARG A 1 150 ? -2.708 17.978 -20.765 1.00 90.00 150 ARG A N 1
ATOM 1181 C CA . ARG A 1 150 ? -3.303 19.146 -20.101 1.00 90.00 150 ARG A CA 1
ATOM 1182 C C . ARG A 1 150 ? -2.659 20.461 -20.520 1.00 90.00 150 ARG A C 1
ATOM 1184 O O . ARG A 1 150 ? -1.575 20.498 -21.104 1.00 90.00 150 ARG A O 1
ATOM 1191 N N . GLY A 1 151 ? -3.282 21.569 -20.124 1.00 90.12 151 GLY A N 1
ATOM 1192 C CA . GLY A 1 151 ? -2.699 22.897 -20.300 1.00 90.12 151 GLY A CA 1
ATOM 1193 C C . GLY A 1 151 ? -1.462 23.122 -19.419 1.00 90.12 151 GLY A C 1
ATOM 1194 O O . GLY A 1 151 ? -1.432 22.738 -18.249 1.00 90.12 151 GLY A O 1
ATOM 1195 N N . ILE A 1 152 ? -0.453 23.828 -19.945 1.00 86.81 152 ILE A N 1
ATOM 1196 C CA . ILE A 1 152 ? 0.797 24.138 -19.217 1.00 86.81 152 ILE A CA 1
ATOM 1197 C C . ILE A 1 152 ? 0.527 24.923 -17.920 1.00 86.81 152 ILE A C 1
ATOM 1199 O O . ILE A 1 152 ? 1.190 24.698 -16.910 1.00 86.81 152 ILE A O 1
ATOM 1203 N N . SER A 1 153 ? -0.463 25.820 -17.936 1.00 88.88 153 SER A N 1
ATOM 1204 C CA . SER A 1 153 ? -0.853 26.656 -16.789 1.00 88.88 153 SER A CA 1
ATOM 1205 C C . SER A 1 153 ? -1.996 26.074 -15.958 1.00 88.88 153 SER A C 1
ATOM 1207 O O . SER A 1 153 ? -2.472 26.729 -15.033 1.00 88.88 153 SER A O 1
ATOM 1209 N N . GLU A 1 154 ? -2.475 24.878 -16.299 1.00 88.75 154 GLU A N 1
ATOM 1210 C CA . GLU A 1 154 ? -3.535 24.229 -15.540 1.00 88.75 154 GLU A CA 1
ATOM 1211 C C . GLU A 1 154 ? -3.023 23.853 -14.146 1.00 88.75 154 GLU A C 1
ATOM 1213 O O . GLU A 1 154 ? -1.931 23.299 -13.998 1.00 88.75 154 GLU A O 1
ATOM 1218 N N . ALA A 1 155 ? -3.813 24.168 -13.119 1.00 86.50 155 ALA A N 1
ATOM 1219 C CA . ALA A 1 155 ? -3.517 23.816 -11.738 1.00 86.50 155 ALA A CA 1
ATOM 1220 C C . ALA A 1 155 ? -4.254 22.532 -11.353 1.00 86.50 155 ALA A C 1
ATOM 1222 O O . ALA A 1 155 ? -5.456 22.400 -11.584 1.00 86.50 155 ALA A O 1
ATOM 1223 N N . TRP A 1 156 ? -3.548 21.597 -10.719 1.00 86.94 156 TRP A N 1
ATOM 1224 C CA . TRP A 1 156 ? -4.165 20.369 -10.238 1.00 86.94 156 TRP A CA 1
ATOM 1225 C C . TRP A 1 156 ? -4.857 20.623 -8.903 1.00 86.94 156 TRP A C 1
ATOM 1227 O O . TRP A 1 156 ? -4.203 20.866 -7.891 1.00 86.94 156 TRP A O 1
ATOM 1237 N N . LEU A 1 157 ? -6.186 20.554 -8.897 1.00 83.88 157 LEU A N 1
ATOM 1238 C CA . LEU A 1 157 ? -7.006 20.802 -7.704 1.00 83.88 157 LEU A CA 1
ATOM 1239 C C . LEU A 1 157 ? -7.324 19.523 -6.908 1.00 83.88 157 LEU A C 1
ATOM 1241 O O . LEU A 1 157 ? -8.175 19.535 -6.015 1.00 83.88 157 LEU A O 1
ATOM 1245 N N . GLY A 1 158 ? -6.642 18.423 -7.232 1.00 85.69 158 GLY A N 1
ATOM 1246 C CA . GLY A 1 158 ? -6.921 17.085 -6.721 1.00 85.69 158 GLY A CA 1
ATOM 1247 C C . GLY A 1 158 ? -7.746 16.251 -7.701 1.00 85.69 158 GLY A C 1
ATOM 1248 O O . GLY A 1 158 ? -7.869 16.568 -8.884 1.00 85.69 158 GLY A O 1
ATOM 1249 N N . PHE A 1 159 ? -8.287 15.138 -7.214 1.00 89.44 159 PHE A N 1
ATOM 1250 C CA . PHE A 1 159 ? -9.045 14.210 -8.049 1.00 89.44 159 PHE A CA 1
ATOM 1251 C C . PHE A 1 159 ? -10.452 14.713 -8.411 1.00 89.44 159 PHE A C 1
ATOM 1253 O O . PHE A 1 159 ? -11.127 15.322 -7.565 1.00 89.44 159 PHE A O 1
ATOM 1260 N N . PRO A 1 160 ? -10.949 14.355 -9.615 1.00 89.38 160 PRO A N 1
ATOM 1261 C CA . PRO A 1 160 ? -12.365 14.468 -9.957 1.00 89.38 160 PRO A CA 1
ATOM 1262 C C . PRO A 1 160 ? -13.272 13.800 -8.914 1.00 89.38 160 PRO A C 1
ATOM 1264 O O . PRO A 1 160 ? -12.847 12.921 -8.155 1.00 89.38 160 PRO A O 1
ATOM 1267 N N . GLN A 1 161 ? -14.532 14.234 -8.842 1.00 89.19 161 GLN A N 1
ATOM 1268 C CA . GLN A 1 161 ? -15.472 13.758 -7.822 1.00 89.19 161 GLN A CA 1
ATOM 1269 C C . GLN A 1 161 ? -15.750 12.255 -7.962 1.00 89.19 161 GLN A C 1
ATOM 1271 O O . GLN A 1 161 ? -15.885 11.568 -6.956 1.00 89.19 161 GLN A O 1
ATOM 1276 N N . GLU A 1 162 ? -15.783 11.745 -9.188 1.00 92.25 162 GLU A N 1
ATOM 1277 C CA . GLU A 1 162 ? -16.040 10.348 -9.543 1.00 92.25 162 GLU A CA 1
ATOM 1278 C C . GLU A 1 162 ? -14.962 9.425 -8.964 1.00 92.25 162 GLU A C 1
ATOM 1280 O O . GLU A 1 162 ? -15.266 8.434 -8.297 1.00 92.25 162 GLU A O 1
ATOM 1285 N N . VAL A 1 163 ? -13.692 9.810 -9.126 1.00 93.44 163 VAL A N 1
ATOM 1286 C CA . VAL A 1 163 ? -12.544 9.086 -8.564 1.00 93.44 163 VAL A CA 1
ATOM 1287 C C . VAL A 1 163 ? -12.610 9.096 -7.03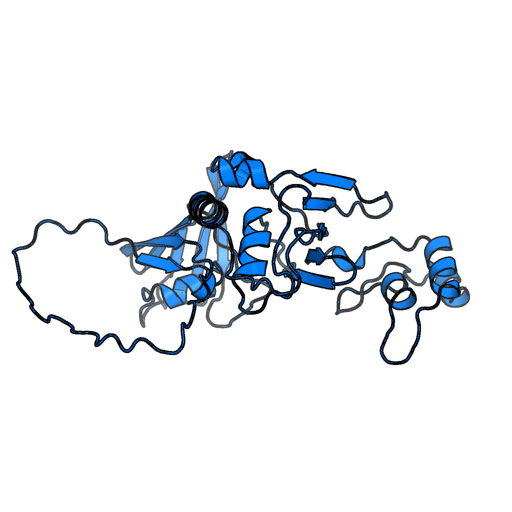8 1.00 93.44 163 VAL A C 1
ATOM 1289 O O . VAL A 1 163 ? -12.466 8.050 -6.409 1.00 93.44 163 VAL A O 1
ATOM 1292 N N . ARG A 1 164 ? -12.880 10.258 -6.425 1.00 91.00 164 ARG A N 1
ATOM 1293 C CA . ARG A 1 164 ? -12.979 10.371 -4.959 1.00 91.00 164 ARG A CA 1
ATOM 1294 C C . ARG A 1 164 ? -14.125 9.541 -4.394 1.00 91.00 164 ARG A C 1
ATOM 1296 O O . ARG A 1 164 ? -13.923 8.852 -3.402 1.00 91.00 164 ARG A O 1
ATOM 1303 N N . ASN A 1 165 ? -15.296 9.582 -5.024 1.00 92.19 165 ASN A N 1
ATOM 1304 C CA . ASN A 1 165 ? -16.456 8.798 -4.608 1.00 92.19 165 ASN A CA 1
ATOM 1305 C C . ASN A 1 165 ? -16.168 7.302 -4.705 1.00 92.19 165 ASN A C 1
ATOM 1307 O O . ASN A 1 165 ? -16.439 6.572 -3.758 1.00 92.19 165 ASN A O 1
ATOM 1311 N N . THR A 1 166 ? -15.584 6.858 -5.818 1.00 95.00 166 THR A N 1
ATOM 1312 C CA . THR A 1 166 ? -15.259 5.443 -6.014 1.00 95.00 166 THR A CA 1
ATOM 1313 C C . THR A 1 166 ? -14.237 4.968 -4.991 1.00 95.00 166 THR A C 1
ATOM 1315 O O . THR A 1 166 ? -14.485 3.979 -4.313 1.00 95.00 166 THR A O 1
ATOM 1318 N N . LEU A 1 167 ? -13.129 5.693 -4.805 1.00 93.88 167 LEU A N 1
ATOM 1319 C CA . LEU A 1 167 ? -12.117 5.321 -3.813 1.00 93.88 167 LEU A CA 1
ATOM 1320 C C . LEU A 1 167 ? -12.679 5.338 -2.389 1.00 93.88 167 LEU A C 1
ATOM 1322 O O . LEU A 1 167 ? -12.408 4.416 -1.632 1.00 93.88 167 LEU A O 1
ATOM 1326 N N . ASN A 1 168 ? -13.488 6.337 -2.027 1.00 91.62 168 ASN A N 1
ATOM 1327 C CA . ASN A 1 168 ? -14.121 6.382 -0.711 1.00 91.62 168 ASN A CA 1
ATOM 1328 C C . ASN A 1 168 ? -15.043 5.170 -0.493 1.00 91.62 168 ASN A C 1
ATOM 1330 O O . ASN A 1 168 ? -14.892 4.462 0.496 1.00 91.62 168 ASN A O 1
ATOM 1334 N N . ASN A 1 169 ? -15.917 4.871 -1.457 1.00 93.00 169 ASN A N 1
ATOM 1335 C CA . ASN A 1 169 ? -16.859 3.756 -1.360 1.00 93.00 169 ASN A CA 1
ATOM 1336 C C . ASN A 1 169 ? -16.155 2.390 -1.341 1.00 93.00 169 ASN A C 1
ATOM 1338 O O . ASN A 1 169 ? -16.506 1.527 -0.543 1.00 93.00 169 ASN A O 1
ATOM 1342 N N . CYS A 1 170 ? -15.164 2.178 -2.211 1.00 95.06 170 CYS A N 1
ATOM 1343 C CA . CYS A 1 170 ? -14.484 0.887 -2.330 1.00 95.06 170 CYS A CA 1
ATOM 1344 C C . CYS A 1 170 ? -13.500 0.619 -1.185 1.00 95.06 170 CYS A C 1
ATOM 1346 O O . CYS A 1 170 ? -13.220 -0.539 -0.883 1.00 95.06 170 CYS A O 1
ATOM 1348 N N . LEU A 1 171 ? -12.971 1.671 -0.551 1.00 94.69 171 LEU A N 1
ATOM 1349 C CA . LEU A 1 171 ? -11.995 1.563 0.537 1.00 94.69 171 LEU A CA 1
ATOM 1350 C C . LEU A 1 171 ? -12.599 1.802 1.922 1.00 94.69 171 LEU A C 1
ATOM 1352 O O . LEU A 1 171 ? -11.855 1.782 2.911 1.00 94.69 171 LEU A O 1
ATOM 1356 N N . GLU A 1 172 ? -13.912 2.026 2.014 1.00 92.69 172 GLU A N 1
ATOM 1357 C CA . GLU A 1 172 ? -14.602 2.103 3.295 1.00 92.69 172 GLU A CA 1
ATOM 1358 C C . GLU A 1 172 ? -14.474 0.764 4.029 1.00 92.69 172 GLU A C 1
ATOM 1360 O O . GLU A 1 172 ? -14.726 -0.317 3.489 1.00 92.69 172 GLU A O 1
ATOM 1365 N N . LYS A 1 173 ? -14.060 0.827 5.294 1.00 93.12 173 LYS A N 1
ATOM 1366 C CA . LYS A 1 173 ? -13.901 -0.354 6.145 1.00 93.12 173 LYS A CA 1
ATOM 1367 C C . LYS A 1 173 ? -14.561 -0.111 7.480 1.00 93.12 173 LYS A C 1
ATOM 1369 O O . LYS A 1 173 ? -14.380 0.943 8.082 1.00 93.12 173 LYS A O 1
ATOM 1374 N N . LYS A 1 174 ? -15.242 -1.127 7.993 1.00 95.31 174 LYS A N 1
ATOM 1375 C CA . LYS A 1 174 ? -15.761 -1.139 9.356 1.00 95.31 174 LYS A CA 1
ATOM 1376 C C . LYS A 1 174 ? -14.960 -2.114 10.193 1.00 95.31 174 LYS A C 1
ATOM 1378 O O . LYS A 1 174 ? -14.806 -3.274 9.819 1.00 95.31 174 LYS A O 1
ATOM 1383 N N . VAL A 1 175 ? -14.453 -1.641 11.322 1.00 96.44 175 VAL A N 1
ATOM 1384 C CA . VAL A 1 175 ? -13.759 -2.467 12.314 1.00 96.44 175 VAL A CA 1
ATOM 1385 C C . VAL A 1 175 ? -14.437 -2.321 13.663 1.00 96.44 175 VAL A C 1
ATOM 1387 O O . VAL A 1 175 ? -15.079 -1.309 13.940 1.00 96.44 175 VAL A O 1
ATOM 1390 N N . GLN A 1 176 ? -14.297 -3.328 14.514 1.00 97.06 176 GLN A N 1
ATOM 1391 C CA . GLN A 1 176 ? -14.829 -3.290 15.872 1.00 97.06 176 GLN A CA 1
ATOM 1392 C C . GLN A 1 176 ? -13.684 -3.197 16.869 1.00 97.06 176 GLN A C 1
ATOM 1394 O O . GLN A 1 176 ? -12.709 -3.931 16.746 1.00 97.06 176 GLN A O 1
ATOM 1399 N N . VAL A 1 177 ? -13.808 -2.329 17.872 1.00 97.00 177 VAL A N 1
ATOM 1400 C CA . VAL A 1 177 ? -12.873 -2.254 18.999 1.00 97.00 177 VAL A CA 1
ATOM 1401 C C . VAL A 1 177 ? -13.603 -2.560 20.297 1.00 97.00 177 VAL A C 1
ATOM 1403 O O . VAL A 1 177 ? -14.519 -1.840 20.697 1.00 97.00 177 VAL A O 1
ATOM 1406 N N . ILE A 1 178 ? -13.173 -3.627 20.961 1.00 96.62 178 ILE A N 1
ATOM 1407 C CA . ILE A 1 178 ? -13.735 -4.135 22.205 1.00 96.62 178 ILE A CA 1
ATOM 1408 C C . ILE A 1 178 ? -12.826 -3.714 23.359 1.00 96.62 178 ILE A C 1
ATOM 1410 O O . ILE A 1 178 ? -11.649 -4.075 23.404 1.00 96.62 178 ILE A O 1
ATOM 1414 N N . VAL A 1 179 ? -13.384 -2.965 24.312 1.00 95.06 179 VAL A N 1
ATOM 1415 C CA . VAL A 1 179 ? -12.691 -2.530 25.534 1.00 95.06 179 VAL A CA 1
ATOM 1416 C C . VAL A 1 179 ? -13.609 -2.774 26.727 1.00 95.06 179 VAL A C 1
ATOM 1418 O O . VAL A 1 179 ? -14.701 -2.215 26.788 1.00 95.06 179 VAL A O 1
ATOM 1421 N N . LYS A 1 180 ? -13.187 -3.610 27.686 1.00 91.00 180 LYS A N 1
ATOM 1422 C CA . LYS A 1 180 ? -14.007 -4.014 28.855 1.00 91.00 180 LYS A CA 1
ATOM 1423 C C . LYS A 1 180 ? -15.398 -4.547 28.472 1.00 91.00 180 LYS A C 1
ATOM 1425 O O . LYS A 1 180 ? -16.400 -4.182 29.081 1.00 91.00 180 LYS A O 1
ATOM 1430 N N . GLY A 1 181 ? -15.465 -5.359 27.417 1.00 88.44 181 GLY A N 1
ATOM 1431 C CA . GLY A 1 181 ? -16.722 -5.916 26.901 1.00 88.44 181 GLY A CA 1
ATOM 1432 C C . GLY A 1 181 ? -17.624 -4.916 26.163 1.00 88.44 181 GLY A C 1
ATOM 1433 O O . GLY A 1 181 ? -18.655 -5.323 25.640 1.00 88.44 181 GLY A O 1
ATOM 1434 N N . GLN A 1 182 ? -17.247 -3.635 26.077 1.00 92.62 182 GLN A N 1
ATOM 1435 C CA . GLN A 1 182 ? -17.942 -2.651 25.252 1.00 92.62 182 GLN A CA 1
ATOM 1436 C C . GLN A 1 182 ? -17.375 -2.677 23.832 1.00 92.62 182 GLN A C 1
ATOM 1438 O O . GLN A 1 182 ? -16.196 -2.377 23.630 1.00 92.62 182 GLN A O 1
ATOM 1443 N N . THR A 1 183 ? -18.228 -2.987 22.860 1.00 95.50 183 THR A N 1
ATOM 1444 C CA . THR A 1 183 ? -17.904 -2.931 21.432 1.00 95.50 183 THR A CA 1
ATOM 1445 C C . THR A 1 183 ? -18.147 -1.526 20.892 1.00 95.50 183 THR A C 1
ATOM 1447 O O . THR A 1 183 ? -19.201 -0.940 21.120 1.00 95.50 183 THR A O 1
ATOM 1450 N N . ASN A 1 184 ? -17.167 -0.984 20.172 1.00 94.69 184 ASN A N 1
ATOM 1451 C CA . ASN A 1 184 ? -17.274 0.279 19.451 1.00 94.69 184 ASN A CA 1
ATOM 1452 C C . ASN A 1 184 ? -17.020 0.008 17.969 1.00 94.69 184 ASN A C 1
ATOM 1454 O O . ASN A 1 184 ? -15.967 -0.526 17.616 1.00 94.69 184 ASN A O 1
ATOM 1458 N N . THR A 1 185 ? -17.960 0.384 17.108 1.00 96.44 185 THR A N 1
ATOM 1459 C CA . THR A 1 185 ? -17.793 0.264 15.656 1.00 96.44 185 THR A CA 1
ATOM 1460 C C . THR A 1 185 ? -17.111 1.512 15.118 1.00 96.44 185 THR A C 1
ATOM 1462 O O . THR A 1 185 ? -17.549 2.633 15.382 1.00 96.44 185 THR A O 1
ATOM 1465 N N . ILE A 1 186 ? -16.034 1.316 14.362 1.00 95.38 186 ILE A N 1
ATOM 1466 C CA . ILE A 1 186 ? -15.274 2.377 13.711 1.00 95.38 186 ILE A CA 1
ATOM 1467 C C . ILE A 1 186 ? -15.435 2.233 12.200 1.00 95.38 186 ILE A C 1
ATOM 1469 O O . ILE A 1 186 ? -15.020 1.221 11.632 1.00 95.38 186 ILE A O 1
ATOM 1473 N N . ALA A 1 187 ? -15.973 3.265 11.554 1.00 94.81 187 ALA A N 1
ATOM 1474 C CA . ALA A 1 187 ? -15.947 3.414 10.104 1.00 94.81 187 ALA A CA 1
ATOM 1475 C C . ALA A 1 187 ? -14.699 4.193 9.681 1.00 94.81 187 ALA A C 1
ATOM 1477 O O . ALA A 1 187 ? -14.532 5.367 10.027 1.00 94.81 187 ALA A O 1
ATOM 1478 N N . LEU A 1 188 ? -13.834 3.530 8.920 1.00 93.19 188 LEU A N 1
ATOM 1479 C CA . LEU A 1 188 ? -12.643 4.086 8.297 1.00 93.19 188 LEU A CA 1
ATOM 1480 C C . LEU A 1 188 ? -12.971 4.459 6.856 1.00 93.19 188 LEU A C 1
ATOM 1482 O O . LEU A 1 188 ? -13.156 3.579 6.018 1.00 93.19 188 LEU A O 1
ATOM 1486 N N . HIS A 1 189 ? -12.993 5.753 6.562 1.00 90.12 189 HIS A N 1
ATOM 1487 C CA . HIS A 1 189 ? -13.208 6.267 5.209 1.00 90.12 189 HIS A CA 1
ATOM 1488 C C . HIS A 1 189 ? -11.937 6.910 4.662 1.00 90.12 189 HIS A C 1
ATOM 1490 O O . HIS A 1 189 ? -11.015 7.240 5.410 1.00 90.12 189 HIS A O 1
ATOM 1496 N N . VAL A 1 190 ? -11.879 7.078 3.348 1.00 87.88 190 VAL A N 1
ATOM 1497 C CA . VAL A 1 190 ? -10.775 7.763 2.679 1.00 87.88 190 VAL A CA 1
ATOM 1498 C C . VAL A 1 190 ? -11.203 9.196 2.374 1.00 87.88 190 VAL A C 1
ATOM 1500 O O . VAL A 1 190 ? -12.065 9.430 1.528 1.00 87.88 190 VAL A O 1
ATOM 1503 N N . GLU A 1 191 ? -10.597 10.165 3.060 1.00 80.06 191 GLU A N 1
ATOM 1504 C CA . GLU A 1 191 ? -10.757 11.589 2.760 1.00 80.06 191 GLU A CA 1
ATOM 1505 C C . GLU A 1 191 ? -9.612 12.054 1.847 1.00 80.06 191 GLU A C 1
ATOM 1507 O O . GLU A 1 191 ? -8.513 12.380 2.290 1.00 80.06 191 GLU A O 1
ATOM 1512 N N . LEU A 1 192 ? -9.853 12.041 0.534 1.00 75.81 192 LEU A N 1
ATOM 1513 C CA . LEU A 1 192 ? -8.910 12.581 -0.448 1.00 75.81 192 LEU A CA 1
ATOM 1514 C C . LEU A 1 192 ? -9.085 14.097 -0.530 1.00 75.81 192 LEU A C 1
ATOM 1516 O O . LEU A 1 192 ? -10.174 14.580 -0.865 1.00 75.81 192 LEU A O 1
ATOM 1520 N N . LEU A 1 193 ? -8.007 14.829 -0.233 1.00 60.28 193 LEU A N 1
ATOM 1521 C CA . LEU A 1 193 ? -7.995 16.288 -0.194 1.00 60.28 193 LEU A CA 1
ATOM 1522 C C . LEU A 1 193 ? -8.609 16.890 -1.461 1.00 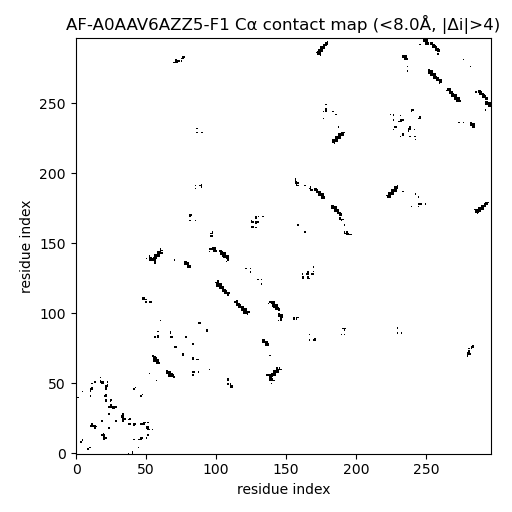60.28 193 LEU A C 1
ATOM 1524 O O . LEU A 1 193 ? -8.184 16.631 -2.588 1.00 60.28 193 LEU A O 1
ATOM 1528 N N . ARG A 1 194 ? -9.586 17.769 -1.249 1.00 54.31 194 ARG A N 1
ATOM 1529 C CA . ARG A 1 194 ? -9.888 18.853 -2.178 1.00 54.31 194 ARG A CA 1
ATOM 1530 C C . ARG A 1 194 ? -8.928 19.967 -1.797 1.00 54.31 194 ARG A C 1
ATOM 1532 O O . ARG A 1 194 ? -9.044 20.473 -0.685 1.00 54.31 194 ARG A O 1
ATOM 1539 N N . VAL A 1 195 ? -7.994 20.352 -2.668 1.00 51.00 195 VAL A N 1
ATOM 1540 C CA . VAL A 1 195 ? -7.229 21.578 -2.402 1.00 51.00 195 VAL A CA 1
ATOM 1541 C C . VAL A 1 195 ? -8.270 22.700 -2.334 1.00 51.00 195 VAL A C 1
ATOM 1543 O O . VAL A 1 195 ? -9.002 22.888 -3.315 1.00 51.00 195 VAL A O 1
ATOM 1546 N N . PRO A 1 196 ? -8.448 23.395 -1.193 1.00 42.06 196 PRO A N 1
ATOM 1547 C CA . PRO A 1 196 ? -9.344 24.531 -1.172 1.00 42.06 196 PRO A CA 1
ATOM 1548 C C . PRO A 1 196 ? -8.781 25.524 -2.182 1.00 42.06 196 PRO A C 1
ATOM 1550 O O . PRO A 1 196 ? -7.633 25.952 -2.068 1.00 42.06 196 PRO A O 1
ATOM 1553 N N . VAL A 1 197 ? -9.568 25.854 -3.208 1.00 41.28 197 VAL A N 1
ATOM 1554 C CA . VAL A 1 197 ? -9.262 26.987 -4.077 1.00 41.28 197 VAL A CA 1
ATOM 1555 C C . VAL A 1 197 ? -9.320 28.199 -3.159 1.00 41.28 197 VAL A C 1
ATOM 1557 O O . VAL A 1 197 ? -10.396 28.728 -2.888 1.00 41.28 197 VAL A O 1
ATOM 1560 N N . ALA A 1 198 ? -8.176 28.594 -2.607 1.00 37.88 198 ALA A N 1
ATOM 1561 C CA . ALA A 1 198 ? -8.029 29.888 -1.983 1.00 37.88 198 ALA A CA 1
ATOM 1562 C C . ALA A 1 198 ? -8.187 30.902 -3.115 1.00 37.88 198 ALA A C 1
ATOM 1564 O O . ALA A 1 198 ? -7.219 31.269 -3.771 1.00 37.88 198 ALA A O 1
ATOM 1565 N N . MET A 1 199 ? -9.426 31.302 -3.402 1.00 38.03 199 MET A N 1
ATOM 1566 C CA . MET A 1 199 ? -9.655 32.549 -4.108 1.00 38.03 199 MET A CA 1
ATOM 1567 C C . MET A 1 199 ? -9.200 33.650 -3.148 1.00 38.03 199 MET A C 1
ATOM 1569 O O . MET A 1 199 ? -9.820 33.815 -2.092 1.00 38.03 199 MET A O 1
ATOM 1573 N N . PRO A 1 200 ? -8.121 34.391 -3.443 1.00 35.56 200 PRO A N 1
ATOM 1574 C CA . PRO A 1 200 ? -7.792 35.550 -2.641 1.00 35.56 200 PRO A CA 1
ATOM 1575 C C . PRO A 1 200 ? -8.869 36.596 -2.950 1.00 35.56 200 PRO A C 1
ATOM 1577 O O . PRO A 1 200 ? -8.920 37.094 -4.071 1.00 35.56 200 PRO A O 1
ATOM 1580 N N . GLY A 1 201 ? -9.745 36.918 -1.990 1.00 41.31 201 GLY A N 1
ATOM 1581 C CA . GLY A 1 201 ? -10.493 38.181 -2.062 1.00 41.31 201 GLY A CA 1
ATOM 1582 C C . GLY A 1 201 ? -11.991 38.212 -1.758 1.00 41.31 201 GLY A C 1
ATOM 1583 O O . GLY A 1 201 ? -12.581 39.264 -1.973 1.00 41.31 201 GLY A O 1
ATOM 1584 N N . LEU A 1 202 ? -12.633 37.167 -1.228 1.00 38.75 202 LEU A N 1
ATOM 1585 C CA . LEU A 1 202 ? -14.013 37.306 -0.731 1.00 38.75 202 LEU A CA 1
ATOM 1586 C C . LEU A 1 202 ? -14.090 36.944 0.750 1.00 38.75 202 LEU A C 1
ATOM 1588 O O . LEU A 1 202 ? -14.182 35.780 1.129 1.00 38.75 202 LEU A O 1
ATOM 1592 N N . GLY A 1 203 ? -14.024 37.979 1.590 1.00 42.88 203 GLY A N 1
ATOM 1593 C CA . GLY A 1 203 ? -14.334 37.878 3.009 1.00 42.88 203 GLY A CA 1
ATOM 1594 C C . GLY A 1 203 ? -15.798 37.497 3.183 1.00 42.88 203 GLY A C 1
ATOM 1595 O O . GLY A 1 203 ? -16.685 38.309 2.933 1.00 42.88 203 GLY A O 1
ATOM 1596 N N . VAL A 1 204 ? -16.047 36.264 3.611 1.00 36.62 204 VAL A N 1
ATOM 1597 C CA . VAL A 1 204 ? -17.370 35.830 4.059 1.00 36.62 204 VAL A CA 1
ATOM 1598 C C . VAL A 1 204 ? -17.298 35.664 5.579 1.00 36.62 204 VAL A C 1
ATOM 1600 O O . VAL A 1 204 ? -16.477 34.877 6.054 1.00 36.62 204 VAL A O 1
ATOM 1603 N N . PRO A 1 205 ? -18.091 36.410 6.368 1.00 37.00 205 PRO A N 1
ATOM 1604 C CA . PRO A 1 205 ? -18.091 36.273 7.816 1.00 37.00 205 PRO A CA 1
ATOM 1605 C C . PRO A 1 205 ? -18.802 34.975 8.214 1.00 37.00 205 PRO A C 1
ATOM 1607 O O . PRO A 1 205 ? -19.981 34.778 7.920 1.00 37.00 205 PRO A O 1
ATOM 1610 N N . THR A 1 206 ? -18.090 34.087 8.906 1.00 35.25 206 THR A N 1
ATOM 1611 C CA . THR A 1 206 ? -18.662 32.874 9.498 1.00 35.25 206 THR A CA 1
ATOM 1612 C C . THR A 1 206 ? -19.485 33.257 10.730 1.00 35.25 206 THR A C 1
ATOM 1614 O O . THR A 1 206 ? -18.933 33.523 11.796 1.00 35.25 206 THR A O 1
ATOM 1617 N N . LEU A 1 207 ? -20.811 33.303 10.597 1.00 35.16 207 LEU A N 1
ATOM 1618 C CA . LEU A 1 207 ? -21.732 33.376 11.733 1.00 35.16 207 LEU A CA 1
ATOM 1619 C C . LEU A 1 207 ? -22.046 31.953 12.213 1.00 35.16 207 LEU A C 1
ATOM 1621 O O . LEU A 1 207 ? -22.638 31.162 11.483 1.00 35.16 207 LEU A O 1
ATOM 1625 N N . LEU A 1 208 ? -21.658 31.635 13.448 1.00 35.75 208 LEU A N 1
ATOM 1626 C CA . LEU A 1 208 ? -22.134 30.456 14.174 1.00 35.75 208 LEU A CA 1
ATOM 1627 C C . LEU A 1 208 ? -23.498 30.769 14.807 1.00 35.75 208 LEU A C 1
ATOM 1629 O O . LEU A 1 208 ? -23.600 31.776 15.510 1.00 35.75 208 LEU A O 1
ATOM 1633 N N . PRO A 1 209 ? -24.510 29.895 14.691 1.00 34.19 209 PRO A N 1
ATOM 1634 C CA . PRO A 1 209 ? -25.603 29.875 15.645 1.00 34.19 209 PRO A CA 1
ATOM 1635 C C . PRO A 1 209 ? -25.339 28.813 16.715 1.00 34.19 209 PRO A C 1
ATOM 1637 O O . PRO A 1 209 ? -25.324 27.612 16.447 1.00 34.19 209 PRO A O 1
ATOM 1640 N N . SER A 1 210 ? -25.187 29.277 17.951 1.00 37.56 210 SER A N 1
ATOM 1641 C CA . SER A 1 210 ? -25.370 28.469 19.152 1.00 37.56 210 SER A CA 1
ATOM 1642 C C . SER A 1 210 ? -26.864 28.347 19.444 1.00 37.56 210 SER A C 1
ATOM 1644 O O . SER A 1 210 ? -27.523 29.359 19.667 1.00 37.56 210 SER A O 1
ATOM 1646 N N . SER A 1 211 ? -27.398 27.131 19.529 1.00 38.75 211 SER A N 1
ATOM 1647 C CA . SER A 1 211 ? -28.493 26.843 20.464 1.00 38.75 211 SER A CA 1
ATOM 1648 C C . SER A 1 211 ? -28.547 25.351 20.796 1.00 38.75 211 SER A C 1
ATOM 1650 O O . SER A 1 211 ? -28.550 24.492 19.919 1.00 38.75 211 SER A O 1
ATOM 1652 N N . LEU A 1 212 ? -28.543 25.067 22.098 1.00 38.62 212 LEU A N 1
ATOM 1653 C CA . LEU A 1 212 ? -28.812 23.763 22.689 1.00 38.62 212 LEU A CA 1
ATOM 1654 C C . LEU A 1 212 ? -30.326 23.620 22.870 1.00 38.62 212 LEU A C 1
ATOM 1656 O O . LEU A 1 212 ? -30.989 24.540 23.348 1.00 38.62 212 LEU A O 1
ATOM 1660 N N . SER A 1 213 ? -30.872 22.449 22.563 1.00 33.97 213 SER A N 1
ATOM 1661 C CA . SER A 1 213 ? -32.158 22.006 23.104 1.00 33.97 213 SER A CA 1
ATOM 1662 C C . SER A 1 213 ? -32.100 20.504 23.342 1.00 33.97 213 SER A C 1
ATOM 1664 O O . SER A 1 213 ? -31.787 19.732 22.440 1.00 33.97 213 SER A O 1
ATOM 1666 N N . ALA A 1 214 ? -32.346 20.114 24.591 1.00 37.00 214 ALA A N 1
ATOM 1667 C CA . ALA A 1 214 ? -32.402 18.729 25.029 1.00 37.00 214 ALA A CA 1
ATOM 1668 C C . ALA A 1 214 ? -33.803 18.161 24.766 1.00 37.00 214 ALA A C 1
ATOM 1670 O O . ALA A 1 214 ? -34.801 18.746 25.184 1.00 37.00 214 ALA A O 1
ATOM 1671 N N . VAL A 1 215 ? -33.861 17.010 24.096 1.00 35.78 215 VAL A N 1
ATOM 1672 C CA . VAL A 1 215 ? -35.073 16.202 23.883 1.00 35.78 215 VAL A CA 1
ATOM 1673 C C . VAL A 1 215 ? -34.854 14.839 24.565 1.00 35.78 215 VAL A C 1
ATOM 1675 O O . VAL A 1 215 ? -33.710 14.378 24.600 1.00 35.78 215 VAL A O 1
ATOM 1678 N N . PRO A 1 216 ? -35.886 14.195 25.152 1.00 42.25 216 PRO A N 1
ATOM 1679 C CA . PRO A 1 216 ? -35.709 12.991 25.962 1.00 42.25 216 PRO A CA 1
ATOM 1680 C C . PRO A 1 216 ? -35.278 11.768 25.146 1.00 42.25 216 PRO A C 1
ATOM 1682 O O . PRO A 1 216 ? -35.620 11.622 23.975 1.00 42.25 216 PRO A O 1
ATOM 1685 N N . ALA A 1 217 ? -34.547 10.882 25.822 1.00 44.12 217 ALA A N 1
ATOM 1686 C CA . ALA A 1 217 ? -33.844 9.729 25.279 1.00 44.12 217 ALA A CA 1
ATOM 1687 C C . ALA A 1 217 ? -34.760 8.652 24.669 1.00 44.12 217 ALA A C 1
ATOM 1689 O O . ALA A 1 217 ? -35.407 7.878 25.375 1.00 44.12 217 ALA A O 1
ATOM 1690 N N . THR A 1 218 ? -34.718 8.541 23.346 1.00 36.66 218 THR A N 1
ATOM 1691 C CA . THR A 1 218 ? -34.849 7.271 22.616 1.00 36.66 218 THR A CA 1
ATOM 1692 C C . THR A 1 218 ? -33.572 6.437 22.825 1.00 36.66 218 THR A C 1
ATOM 1694 O O . THR A 1 218 ? -32.510 7.023 23.058 1.00 36.66 218 THR A O 1
ATOM 1697 N N . PRO A 1 219 ? -33.608 5.090 22.742 1.00 42.94 219 PRO A N 1
ATOM 1698 C CA . PRO A 1 219 ? -32.392 4.281 22.812 1.00 42.94 219 PRO A CA 1
ATOM 1699 C C . PRO A 1 219 ? -31.449 4.733 21.696 1.00 42.94 219 PRO A C 1
ATOM 1701 O O . PRO A 1 219 ? -31.836 4.740 20.526 1.00 42.94 219 PRO A O 1
ATOM 1704 N N . ALA A 1 220 ? -30.253 5.185 22.070 1.00 41.94 220 ALA A N 1
ATOM 1705 C CA . ALA A 1 220 ? -29.288 5.718 21.124 1.00 41.94 220 ALA A CA 1
ATOM 1706 C C . ALA A 1 220 ? -28.950 4.641 20.077 1.00 41.94 220 ALA A C 1
ATOM 1708 O O . ALA A 1 220 ? -28.643 3.511 20.469 1.00 41.94 220 ALA A O 1
ATOM 1709 N N . PRO A 1 221 ? -28.992 4.954 18.769 1.00 48.12 221 PRO A N 1
ATOM 1710 C CA . PRO A 1 221 ? -28.393 4.073 17.783 1.00 48.12 221 PRO A CA 1
ATOM 1711 C C . PRO A 1 221 ? -26.910 3.928 18.132 1.00 48.12 221 PRO A C 1
ATOM 1713 O O . PRO A 1 221 ? -26.279 4.881 18.590 1.00 48.12 221 PRO A O 1
ATOM 1716 N N . GLU A 1 222 ? -26.382 2.721 17.965 1.00 55.44 222 GLU A N 1
ATOM 1717 C CA . GLU A 1 222 ? -24.971 2.385 18.146 1.00 55.44 222 GLU A CA 1
ATOM 1718 C C . GLU A 1 222 ? -24.105 3.465 17.463 1.00 55.44 222 GLU A C 1
ATOM 1720 O O . GLU A 1 222 ? -24.134 3.618 16.241 1.00 55.44 222 GLU A O 1
ATOM 1725 N N . VAL A 1 223 ? -23.439 4.318 18.253 1.00 68.69 223 VAL A N 1
ATOM 1726 C CA . VAL A 1 223 ? -22.749 5.508 17.729 1.00 68.69 223 VAL A CA 1
ATOM 1727 C C . VAL A 1 223 ? -21.485 5.048 17.014 1.00 68.69 223 VAL A C 1
ATOM 1729 O O . VAL A 1 223 ? -20.478 4.730 17.642 1.00 68.69 223 VAL A O 1
ATOM 1732 N N . GLU A 1 224 ? -21.553 4.990 15.689 1.00 85.50 224 GLU A N 1
ATOM 1733 C CA . GLU A 1 224 ? -20.416 4.662 14.836 1.00 85.50 224 GLU A CA 1
ATOM 1734 C C . GLU A 1 224 ? -19.379 5.796 14.865 1.00 85.50 224 GLU A C 1
ATOM 1736 O O . GLU A 1 224 ? -19.676 6.951 14.546 1.00 85.50 224 GLU A O 1
ATOM 1741 N N . ILE A 1 225 ? -18.141 5.465 15.237 1.00 88.88 225 ILE A N 1
ATOM 1742 C CA . ILE A 1 225 ? -17.019 6.407 15.253 1.00 88.88 225 ILE A CA 1
ATOM 1743 C C . ILE A 1 225 ? -16.490 6.528 13.824 1.00 88.88 225 ILE A C 1
ATOM 1745 O O . ILE A 1 225 ? -15.952 5.572 13.270 1.00 88.88 225 ILE A O 1
ATOM 1749 N N . LYS A 1 226 ? -16.612 7.710 13.217 1.00 91.88 226 LYS A N 1
ATOM 1750 C CA . LYS A 1 226 ? -16.082 7.970 11.872 1.00 91.88 226 LYS A CA 1
ATOM 1751 C C . LYS A 1 226 ? -14.668 8.523 11.963 1.00 91.88 226 LYS A C 1
ATOM 1753 O O . LYS A 1 226 ? -14.467 9.625 12.470 1.00 91.88 226 LYS A O 1
ATOM 1758 N N . LEU A 1 227 ? -13.701 7.779 11.441 1.00 90.56 227 LEU A N 1
ATOM 1759 C CA . LEU A 1 227 ? -12.311 8.212 11.324 1.00 90.56 227 LEU A CA 1
ATOM 1760 C C . LEU A 1 227 ? -11.899 8.200 9.859 1.00 90.56 227 LEU A C 1
ATOM 1762 O O . LEU A 1 227 ? -12.344 7.350 9.089 1.00 90.56 227 LEU A O 1
ATOM 1766 N N . SER A 1 228 ? -11.025 9.127 9.487 1.00 86.06 228 SER A N 1
ATOM 1767 C CA . SER A 1 228 ? -10.452 9.137 8.150 1.00 86.06 228 SER A CA 1
ATOM 1768 C C . SER A 1 228 ? -9.068 8.480 8.131 1.00 86.06 228 SER A C 1
ATOM 1770 O O . SER A 1 228 ? -8.275 8.569 9.081 1.00 86.06 228 SER A O 1
ATOM 1772 N N . GLN A 1 229 ? -8.796 7.765 7.043 1.00 86.00 229 GLN A N 1
ATOM 1773 C CA . GLN A 1 229 ? -7.543 7.062 6.792 1.00 86.00 229 GLN A CA 1
ATOM 1774 C C . GLN A 1 229 ? -6.380 8.026 6.503 1.00 86.00 229 GLN A C 1
ATOM 1776 O O . GLN A 1 229 ? -5.239 7.628 6.671 1.00 86.00 229 GLN A O 1
ATOM 1781 N N . ASP A 1 230 ? -6.619 9.297 6.169 1.00 80.94 230 ASP A N 1
ATOM 1782 C CA . ASP A 1 230 ? -5.557 10.317 6.030 1.00 80.94 230 ASP A CA 1
ATOM 1783 C C . ASP A 1 230 ? -4.887 10.615 7.381 1.00 80.94 230 ASP A C 1
ATOM 1785 O O . ASP A 1 230 ? -3.667 10.724 7.476 1.00 80.94 230 ASP A O 1
ATOM 1789 N N . LYS A 1 231 ? -5.686 10.659 8.452 1.00 80.25 231 LYS A N 1
ATOM 1790 C CA . LYS A 1 231 ? -5.236 10.944 9.821 1.00 80.25 231 LYS A CA 1
ATOM 1791 C C . LYS A 1 231 ? -4.656 9.724 10.518 1.00 80.25 231 LYS A C 1
ATOM 1793 O O . LYS A 1 231 ? -3.749 9.845 11.336 1.00 80.25 231 LYS A O 1
ATOM 1798 N N . THR A 1 232 ? -5.207 8.547 10.235 1.00 84.00 232 THR A N 1
ATOM 1799 C CA . THR A 1 232 ? -4.831 7.294 10.913 1.00 84.00 232 THR A CA 1
ATOM 1800 C C . THR A 1 232 ? -3.857 6.443 10.102 1.00 84.00 232 THR A C 1
ATOM 1802 O O . THR A 1 232 ? -3.245 5.520 10.640 1.00 84.00 232 THR A O 1
ATOM 1805 N N . GLY A 1 233 ? -3.737 6.721 8.804 1.00 83.00 233 GLY A N 1
ATOM 1806 C CA . GLY A 1 233 ? -3.079 5.867 7.823 1.00 83.00 233 GLY A CA 1
ATOM 1807 C C . GLY A 1 233 ? -3.749 4.504 7.643 1.00 83.00 233 GLY A C 1
ATOM 1808 O O . GLY A 1 233 ? -3.121 3.637 7.069 1.00 83.00 233 GLY A O 1
ATOM 1809 N N . GLY A 1 234 ? -4.944 4.250 8.196 1.00 90.69 234 GLY A N 1
ATOM 1810 C CA . GLY A 1 234 ? -5.574 2.918 8.161 1.00 90.69 234 GLY A CA 1
ATOM 1811 C C . GLY A 1 234 ? -4.861 1.835 8.993 1.00 90.69 234 GLY A C 1
ATOM 1812 O O . GLY A 1 234 ? -5.261 0.667 8.965 1.00 90.69 234 GLY A O 1
ATOM 1813 N N . TRP A 1 235 ? -3.827 2.208 9.753 1.00 94.19 235 TRP A N 1
ATOM 1814 C CA . TRP A 1 235 ? -3.023 1.298 10.570 1.00 94.19 235 TRP A CA 1
ATOM 1815 C C . TRP A 1 235 ? -3.628 1.093 11.960 1.00 94.19 235 TRP A C 1
ATOM 1817 O O . TRP A 1 235 ? -4.156 2.034 12.558 1.00 94.19 235 TRP A O 1
ATOM 1827 N N . LEU A 1 236 ? -3.506 -0.120 12.506 1.00 96.00 236 LEU A N 1
ATOM 1828 C CA . LEU A 1 236 ? -4.053 -0.514 13.809 1.00 96.00 236 LEU A CA 1
ATOM 1829 C C . LEU A 1 236 ? -3.693 0.477 14.921 1.00 96.00 236 LEU A C 1
ATOM 1831 O O . LEU A 1 236 ? -4.582 0.933 15.641 1.00 96.00 236 LEU A O 1
ATOM 1835 N N . ASN A 1 237 ? -2.415 0.839 15.055 1.00 94.69 237 ASN A N 1
ATOM 1836 C CA . ASN A 1 237 ? -1.972 1.747 16.112 1.00 94.69 237 ASN A CA 1
ATOM 1837 C C . ASN A 1 237 ? -2.605 3.144 15.970 1.00 94.69 237 ASN A C 1
ATOM 1839 O O . ASN A 1 237 ? -3.113 3.708 16.943 1.00 94.69 237 ASN A O 1
ATOM 1843 N N . GLY A 1 238 ? -2.636 3.674 14.742 1.00 93.31 238 GLY A N 1
ATOM 1844 C CA . GLY A 1 238 ? -3.250 4.966 14.430 1.00 93.31 238 GLY A CA 1
ATOM 1845 C C . GLY A 1 238 ? -4.752 4.982 14.716 1.00 93.31 238 GLY A C 1
ATOM 1846 O O . GLY A 1 23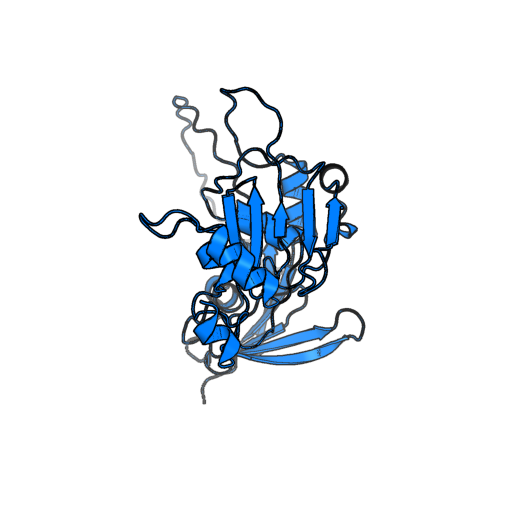8 ? -5.247 5.888 15.386 1.00 93.31 238 GLY A O 1
ATOM 1847 N N . VAL A 1 239 ? -5.467 3.946 14.275 1.00 94.88 239 VAL A N 1
ATOM 1848 C CA . VAL A 1 239 ? -6.919 3.818 14.456 1.00 94.88 239 VAL A CA 1
ATOM 1849 C C . VAL A 1 239 ? -7.294 3.661 15.927 1.00 94.88 239 VAL A C 1
ATOM 1851 O O . VAL A 1 239 ? -8.148 4.400 16.412 1.00 94.88 239 VAL A O 1
ATOM 1854 N N . VAL A 1 240 ? -6.631 2.768 16.669 1.00 94.56 240 VAL A N 1
ATOM 1855 C CA . VAL A 1 240 ? -6.922 2.536 18.096 1.00 94.56 240 VAL A CA 1
ATOM 1856 C C . VAL A 1 240 ? -6.724 3.807 18.927 1.00 94.56 240 VAL A C 1
ATOM 1858 O O . VAL A 1 240 ? -7.523 4.092 19.821 1.00 94.56 240 VAL A O 1
ATOM 1861 N N . ARG A 1 241 ? -5.698 4.610 18.618 1.00 93.12 241 ARG A N 1
ATOM 1862 C CA . ARG A 1 241 ? -5.444 5.884 19.308 1.00 93.12 241 ARG A CA 1
ATOM 1863 C C . ARG A 1 241 ? -6.436 6.974 18.912 1.00 93.12 241 ARG A C 1
ATOM 1865 O O . ARG A 1 241 ? -6.920 7.684 19.789 1.00 93.12 241 ARG A O 1
ATOM 1872 N N . ALA A 1 242 ? -6.760 7.090 17.627 1.00 92.75 242 ALA A N 1
ATOM 1873 C CA . ALA A 1 242 ? -7.692 8.100 17.128 1.00 92.75 242 ALA A CA 1
ATOM 1874 C C . ALA A 1 242 ? -9.149 7.834 17.541 1.00 92.75 242 ALA A C 1
ATOM 1876 O O . ALA A 1 242 ? -9.919 8.775 17.702 1.00 92.75 242 ALA A O 1
ATOM 1877 N N . ALA A 1 243 ? -9.518 6.571 17.768 1.00 91.81 243 ALA A N 1
ATOM 1878 C CA . ALA A 1 243 ? -10.858 6.191 18.212 1.00 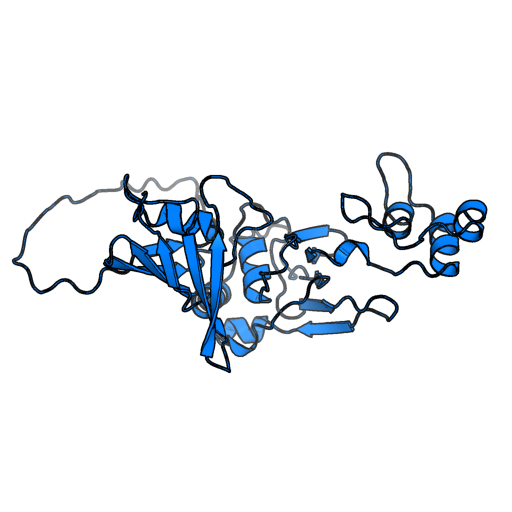91.81 243 ALA A CA 1
ATOM 1879 C C . ALA A 1 243 ? -11.207 6.692 19.621 1.00 91.81 243 ALA A C 1
ATOM 1881 O O . ALA A 1 243 ? -12.381 6.742 19.973 1.00 91.81 243 ALA A O 1
ATOM 1882 N N . ASN A 1 244 ? -10.204 7.050 20.432 1.00 91.38 244 ASN A N 1
ATOM 1883 C CA . ASN A 1 244 ? -10.385 7.533 21.803 1.00 91.38 244 ASN A CA 1
ATOM 1884 C C . ASN A 1 244 ? -11.182 6.565 22.713 1.00 91.38 244 ASN A C 1
ATOM 1886 O O . ASN A 1 244 ? -11.938 6.984 23.586 1.00 91.38 244 ASN A O 1
ATOM 1890 N N . VAL A 1 245 ? -11.008 5.253 22.509 1.00 92.06 245 VAL A N 1
ATOM 1891 C CA . VAL A 1 245 ? -11.687 4.186 23.281 1.00 92.06 245 VAL A CA 1
ATOM 1892 C C . VAL A 1 245 ? -10.800 3.545 24.359 1.00 92.06 245 VAL A C 1
ATOM 1894 O O . VAL A 1 245 ? -11.278 2.769 25.187 1.00 92.06 245 VAL A O 1
ATOM 1897 N N . ILE A 1 246 ? -9.499 3.856 24.357 1.00 93.69 246 ILE A N 1
ATOM 1898 C CA . ILE A 1 246 ? -8.509 3.315 25.299 1.00 93.69 246 ILE A CA 1
ATOM 1899 C C . ILE A 1 246 ? -8.780 3.865 26.706 1.00 93.69 246 ILE A C 1
ATOM 1901 O O . 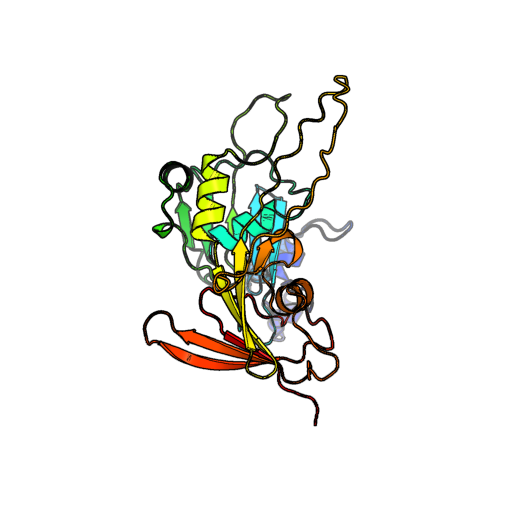ILE A 1 246 ? -8.989 5.063 26.884 1.00 93.69 246 ILE A O 1
ATOM 1905 N N . ARG A 1 247 ? -8.719 3.006 27.729 1.00 93.44 247 ARG A N 1
ATOM 1906 C CA . ARG A 1 247 ? -8.890 3.392 29.139 1.00 93.44 247 ARG A CA 1
ATOM 1907 C C . ARG A 1 247 ? -7.564 3.325 29.894 1.00 93.44 247 ARG A C 1
ATOM 1909 O O . ARG A 1 247 ? -6.629 2.646 29.481 1.00 93.44 247 ARG A O 1
ATOM 1916 N N . SER A 1 248 ? -7.492 3.965 31.062 1.00 93.44 248 SER A N 1
ATOM 1917 C CA . SER A 1 248 ? -6.323 3.863 31.954 1.00 93.44 248 SER A CA 1
ATOM 1918 C C . SER A 1 248 ? -6.015 2.416 32.373 1.00 93.44 248 SER A C 1
ATOM 1920 O O . SER A 1 248 ? -4.845 2.071 32.573 1.00 93.44 248 SER A O 1
ATOM 1922 N N . SER A 1 249 ? -7.047 1.563 32.448 1.00 95.00 249 SER A N 1
ATOM 1923 C CA . SER A 1 249 ? -6.934 0.128 32.733 1.00 95.00 249 SER A CA 1
ATOM 1924 C C . SER A 1 249 ? -6.599 -0.739 31.513 1.00 95.00 249 SER A C 1
ATOM 1926 O O . SER A 1 249 ? -6.374 -1.928 31.690 1.00 95.00 249 SER A O 1
ATOM 1928 N N . SER A 1 250 ? -6.539 -0.189 30.295 1.00 96.56 250 SER A N 1
ATOM 1929 C CA . SER A 1 250 ? -6.239 -0.956 29.079 1.00 96.56 250 SER A CA 1
ATOM 1930 C C . SER A 1 250 ? -4.772 -1.396 29.014 1.00 96.56 250 SER A C 1
ATOM 1932 O O . SER A 1 250 ? -3.860 -0.594 29.230 1.00 96.56 250 SER A O 1
ATOM 1934 N N . ASP A 1 251 ? -4.538 -2.655 28.653 1.00 96.56 251 ASP A N 1
ATOM 1935 C CA . ASP A 1 251 ? -3.222 -3.233 28.394 1.00 96.56 251 ASP A CA 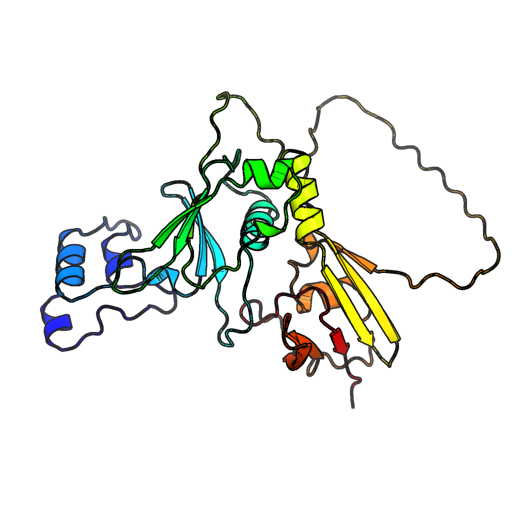1
ATOM 1936 C C . ASP A 1 251 ? -2.909 -3.212 26.892 1.00 96.56 251 ASP A C 1
ATOM 1938 O O . ASP A 1 251 ? -3.313 -4.083 26.123 1.00 96.56 251 ASP A O 1
ATOM 1942 N N . LEU A 1 252 ? -2.147 -2.200 26.474 1.00 96.38 252 LEU A N 1
ATOM 1943 C CA . LEU A 1 252 ? -1.718 -2.047 25.084 1.00 96.38 252 LEU A CA 1
ATOM 1944 C C . LEU A 1 252 ? -0.587 -3.005 24.678 1.00 96.38 252 LEU A C 1
ATOM 1946 O O . LEU A 1 252 ? -0.213 -3.003 23.512 1.00 96.38 252 LEU A O 1
ATOM 1950 N N . SER A 1 253 ? -0.025 -3.805 25.592 1.00 95.56 253 SER A N 1
ATOM 1951 C CA . SER A 1 253 ? 1.071 -4.731 25.262 1.00 95.56 253 SER A CA 1
ATOM 1952 C C . SER A 1 253 ? 0.608 -6.034 24.606 1.00 95.56 253 SER A C 1
ATOM 1954 O O . SER A 1 253 ? 1.429 -6.778 24.073 1.00 95.56 253 SER A O 1
ATOM 1956 N N . ARG A 1 254 ? -0.699 -6.325 24.664 1.00 95.44 254 ARG A N 1
ATOM 1957 C CA . ARG A 1 254 ? -1.299 -7.591 24.219 1.00 95.44 254 ARG A CA 1
ATOM 1958 C C . ARG A 1 254 ? -2.610 -7.367 23.462 1.00 95.44 254 ARG A C 1
ATOM 1960 O O . ARG A 1 254 ? -3.575 -8.098 23.666 1.00 95.44 254 ARG A O 1
ATOM 1967 N N . VAL A 1 255 ? -2.663 -6.342 22.613 1.00 96.94 255 VAL A N 1
ATOM 1968 C CA . VAL A 1 255 ? -3.858 -6.061 21.806 1.00 96.94 255 VAL A CA 1
ATOM 1969 C C . VAL A 1 255 ? -4.047 -7.181 20.797 1.00 96.94 255 VAL A C 1
ATOM 1971 O O . VAL A 1 255 ? -3.133 -7.487 20.032 1.00 96.94 255 VAL A O 1
ATOM 1974 N N . LYS A 1 256 ? -5.229 -7.793 20.790 1.00 97.44 256 LYS A N 1
ATOM 1975 C CA . LYS A 1 256 ? -5.555 -8.881 19.872 1.00 97.44 256 LYS A CA 1
ATOM 1976 C C . LYS A 1 256 ? -6.318 -8.343 18.678 1.00 97.44 256 LYS A C 1
ATOM 1978 O O . LYS A 1 256 ? -7.212 -7.519 18.832 1.00 97.44 256 LYS A O 1
ATOM 1983 N N . VAL A 1 257 ? -6.005 -8.848 17.495 1.00 97.69 257 VAL A N 1
ATOM 1984 C CA . VAL A 1 257 ? -6.794 -8.631 16.286 1.00 97.69 257 VAL A CA 1
ATOM 1985 C C . VAL A 1 257 ? -7.234 -9.977 15.747 1.00 97.69 257 VAL A C 1
ATOM 1987 O O . VAL A 1 257 ? -6.410 -10.838 15.438 1.00 97.69 257 VAL A O 1
ATOM 1990 N N . MET A 1 258 ? -8.544 -10.143 15.622 1.00 96.94 258 MET A N 1
ATOM 1991 C CA . MET A 1 258 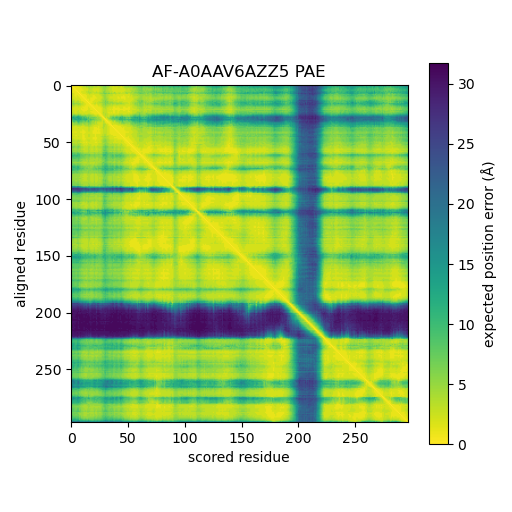? -9.176 -11.273 14.966 1.00 96.94 258 MET A CA 1
ATOM 1992 C C . MET A 1 258 ? -9.566 -10.862 13.552 1.00 96.94 258 MET A C 1
ATOM 1994 O O . MET A 1 258 ? -10.331 -9.917 13.357 1.00 96.94 258 MET A O 1
ATOM 1998 N N . ARG A 1 259 ? -9.065 -11.607 12.570 1.00 95.31 259 ARG A N 1
ATOM 1999 C CA . ARG A 1 259 ? -9.380 -11.417 11.155 1.00 95.31 259 ARG A CA 1
ATOM 2000 C C . ARG A 1 259 ? -9.976 -12.692 10.588 1.00 95.31 259 ARG A C 1
ATOM 2002 O O . ARG A 1 259 ? -9.332 -13.738 10.629 1.00 95.31 259 ARG A O 1
ATOM 2009 N N . ALA A 1 260 ? -11.180 -12.603 10.039 1.00 91.50 260 ALA A N 1
ATOM 2010 C CA . ALA A 1 260 ? -11.768 -13.704 9.289 1.00 91.50 260 ALA A CA 1
ATOM 2011 C C . ALA A 1 260 ? -11.182 -13.750 7.870 1.00 91.50 260 ALA A C 1
ATOM 2013 O O . ALA A 1 260 ? -11.038 -12.720 7.207 1.00 91.50 260 ALA A O 1
ATOM 2014 N N . ALA A 1 261 ? -10.848 -14.943 7.391 1.00 82.50 261 ALA A N 1
ATOM 2015 C CA . ALA A 1 261 ? -10.504 -15.151 5.996 1.00 82.50 261 ALA A CA 1
ATOM 2016 C C . ALA A 1 261 ? -11.721 -14.822 5.104 1.00 82.50 261 ALA A C 1
ATOM 2018 O O . ALA A 1 261 ? -12.826 -15.266 5.418 1.00 82.50 261 ALA A O 1
ATOM 2019 N N . PRO A 1 262 ? -11.551 -14.097 3.980 1.00 73.88 262 PRO A N 1
ATOM 2020 C CA . PRO A 1 262 ? -12.685 -13.639 3.170 1.00 73.88 262 PRO A CA 1
ATOM 2021 C C . PRO A 1 262 ? -13.565 -14.763 2.608 1.00 73.88 262 PRO A C 1
ATOM 2023 O O . PRO A 1 262 ? -14.753 -14.553 2.411 1.00 73.88 262 PRO A O 1
ATOM 2026 N N . ILE A 1 263 ? -12.977 -15.936 2.338 1.00 78.62 263 ILE A N 1
ATOM 2027 C CA . ILE A 1 263 ? -13.658 -17.071 1.694 1.00 78.62 263 ILE A CA 1
ATOM 2028 C C . ILE A 1 263 ? -14.019 -18.153 2.716 1.00 78.62 263 ILE A C 1
ATOM 2030 O O . ILE A 1 263 ? -15.144 -18.635 2.742 1.00 78.62 263 ILE A O 1
ATOM 2034 N N . THR A 1 264 ? -13.065 -18.560 3.558 1.00 83.06 264 THR A N 1
ATOM 2035 C CA . THR A 1 264 ? -13.268 -19.679 4.493 1.00 83.06 264 THR A CA 1
ATOM 2036 C C . THR A 1 264 ? -13.900 -19.246 5.813 1.00 83.06 264 THR A C 1
ATOM 2038 O O . THR A 1 264 ? -14.295 -20.101 6.599 1.00 83.06 264 THR A O 1
ATOM 2041 N N . HIS A 1 265 ? -13.960 -17.936 6.087 1.00 83.56 265 HIS A N 1
ATOM 2042 C CA . HIS A 1 265 ? -14.347 -17.346 7.375 1.00 83.56 265 HIS A CA 1
ATOM 2043 C C . HIS A 1 265 ? -13.538 -17.840 8.584 1.00 83.56 265 HIS A C 1
ATOM 2045 O O . HIS A 1 265 ? -13.869 -17.523 9.729 1.00 83.56 265 HIS A O 1
ATOM 2051 N N . GLU A 1 266 ? -12.445 -18.566 8.346 1.00 87.81 266 GLU A N 1
ATOM 2052 C CA . GLU A 1 266 ? -11.533 -19.013 9.386 1.00 87.81 266 GLU A CA 1
ATOM 2053 C C . GLU A 1 266 ? -10.921 -17.796 10.081 1.00 87.81 266 GLU A C 1
ATOM 2055 O O . GLU A 1 266 ? -10.455 -16.856 9.430 1.00 87.81 266 GLU A O 1
ATOM 2060 N N . LYS A 1 267 ? -10.956 -17.791 11.413 1.00 90.44 267 LYS A N 1
ATOM 2061 C CA . LYS A 1 267 ? -10.480 -16.662 12.209 1.00 90.44 267 LYS A CA 1
ATOM 2062 C C . LYS A 1 267 ? -9.006 -16.840 12.531 1.00 90.44 267 LYS A C 1
ATOM 2064 O O . LYS A 1 267 ? -8.620 -17.797 13.193 1.00 90.44 267 LYS A O 1
ATOM 2069 N N . ARG A 1 268 ? -8.199 -15.866 12.124 1.00 92.94 268 ARG A N 1
ATOM 2070 C CA . ARG A 1 268 ? -6.809 -15.724 12.548 1.00 92.94 268 ARG A CA 1
ATOM 2071 C C . ARG A 1 268 ? -6.728 -14.719 13.692 1.00 92.94 268 ARG A C 1
ATOM 2073 O O . ARG A 1 268 ? -7.149 -13.577 13.524 1.00 92.94 268 ARG A O 1
ATOM 2080 N N . GLU A 1 269 ? -6.155 -15.136 14.815 1.00 95.25 269 GLU A N 1
ATOM 2081 C CA . GLU A 1 269 ? -5.792 -14.252 15.928 1.00 95.25 269 GLU A CA 1
ATOM 2082 C C . GLU A 1 269 ? -4.338 -13.781 15.765 1.00 95.25 269 GLU A C 1
ATOM 2084 O O . GLU A 1 269 ? -3.448 -14.558 15.409 1.00 95.25 269 GLU A O 1
ATOM 2089 N N . MET A 1 270 ? -4.100 -12.493 15.997 1.00 95.19 270 MET A N 1
ATOM 2090 C CA . MET A 1 270 ? -2.782 -11.860 15.982 1.00 95.19 270 MET A CA 1
ATOM 2091 C C . MET A 1 270 ? -2.659 -10.958 17.209 1.00 95.19 270 MET A C 1
ATOM 2093 O O . MET A 1 270 ? -3.606 -10.246 17.530 1.00 95.19 270 MET A O 1
ATOM 2097 N N . THR A 1 271 ? -1.500 -10.949 17.865 1.00 95.31 271 THR A N 1
ATOM 2098 C CA . THR A 1 271 ? -1.259 -10.129 19.062 1.00 95.31 271 THR A CA 1
ATOM 2099 C C . THR A 1 271 ? -0.202 -9.075 18.774 1.00 95.31 271 THR A C 1
ATOM 2101 O O . THR A 1 271 ? 0.853 -9.392 18.226 1.00 95.31 271 THR A O 1
ATOM 2104 N N . PHE A 1 272 ? -0.475 -7.836 19.178 1.00 95.00 272 PHE A N 1
ATOM 2105 C CA . PHE A 1 272 ? 0.378 -6.676 18.950 1.00 95.00 272 PHE A CA 1
ATOM 2106 C C . PHE A 1 272 ? 0.670 -5.933 20.255 1.00 95.00 272 PHE A C 1
ATOM 2108 O O . PHE A 1 272 ? -0.212 -5.742 21.096 1.00 95.00 272 PHE A O 1
ATOM 2115 N N . ASP A 1 273 ? 1.909 -5.459 20.381 1.00 94.62 273 ASP A N 1
ATOM 2116 C CA . ASP A 1 273 ? 2.307 -4.491 21.399 1.00 94.62 273 ASP A CA 1
ATOM 2117 C C . ASP A 1 273 ? 2.212 -3.077 20.816 1.00 94.62 273 ASP A C 1
ATOM 2119 O O . ASP A 1 273 ? 3.064 -2.646 20.042 1.00 94.62 273 ASP A O 1
ATOM 2123 N N . LEU A 1 274 ? 1.161 -2.346 21.188 1.00 94.75 274 LEU A N 1
ATOM 2124 C CA . LEU A 1 274 ? 0.905 -0.979 20.730 1.00 94.75 274 LEU A CA 1
ATOM 2125 C C . LEU A 1 274 ? 1.516 0.088 21.651 1.00 94.75 274 LEU A C 1
ATOM 2127 O O . LEU A 1 274 ? 1.264 1.282 21.453 1.00 94.75 274 LEU A O 1
ATOM 2131 N N . ARG A 1 275 ? 2.307 -0.293 22.668 1.00 92.81 275 ARG A N 1
ATOM 2132 C CA . ARG A 1 275 ? 2.999 0.672 23.547 1.00 92.81 275 ARG A CA 1
ATOM 2133 C C . ARG A 1 275 ? 4.061 1.458 22.790 1.00 92.81 275 ARG A C 1
ATOM 2135 O O . ARG A 1 275 ? 4.275 2.630 23.092 1.00 92.81 275 ARG A O 1
ATOM 2142 N N . GLN A 1 276 ? 4.702 0.817 21.816 1.00 85.88 276 GLN A N 1
ATOM 2143 C CA . GLN A 1 276 ? 5.694 1.424 20.939 1.00 85.88 276 GLN A CA 1
ATOM 2144 C C . GLN A 1 276 ? 5.171 1.451 19.505 1.00 85.88 276 GLN A C 1
ATOM 2146 O O . GLN A 1 276 ? 4.414 0.580 19.082 1.00 85.88 276 GLN A O 1
ATOM 2151 N N . MET A 1 277 ? 5.547 2.483 18.754 1.00 79.88 277 MET A N 1
ATOM 2152 C CA . MET A 1 277 ? 5.173 2.584 17.351 1.00 79.88 277 MET A CA 1
ATOM 2153 C C . MET A 1 277 ? 6.188 1.818 16.503 1.00 79.88 277 MET A C 1
ATOM 2155 O O . MET A 1 277 ? 7.261 2.335 16.202 1.00 79.88 277 MET A O 1
ATOM 2159 N N . ASP A 1 278 ? 5.827 0.609 16.087 1.00 83.56 278 ASP A N 1
ATOM 2160 C CA . ASP A 1 278 ? 6.549 -0.130 15.053 1.00 83.56 278 ASP A CA 1
ATOM 2161 C C . ASP A 1 278 ? 5.822 0.031 13.715 1.00 83.56 278 ASP A C 1
ATOM 2163 O O . ASP A 1 278 ? 5.007 -0.801 13.330 1.00 83.56 278 ASP A O 1
ATOM 2167 N N . LYS A 1 279 ? 6.112 1.123 12.994 1.00 79.94 279 LYS A N 1
ATOM 2168 C CA . LYS A 1 279 ? 5.469 1.403 11.696 1.00 79.94 279 LYS A CA 1
ATOM 2169 C C . LYS A 1 279 ? 5.681 0.289 10.669 1.00 79.94 279 LYS A C 1
ATOM 2171 O O . LYS A 1 279 ? 4.879 0.153 9.754 1.00 79.94 279 LYS A O 1
ATOM 2176 N N . ARG A 1 280 ? 6.778 -0.468 10.776 1.00 80.31 280 ARG A N 1
ATOM 2177 C CA . ARG A 1 280 ? 7.139 -1.496 9.795 1.00 80.31 280 ARG A CA 1
ATOM 2178 C C . ARG A 1 280 ? 6.346 -2.783 10.013 1.00 80.31 280 ARG A C 1
ATOM 2180 O O . ARG A 1 280 ? 6.059 -3.476 9.042 1.00 80.31 280 ARG A O 1
ATOM 2187 N N . ASN A 1 281 ? 6.000 -3.090 11.261 1.00 87.00 281 ASN A N 1
ATOM 2188 C CA . ASN A 1 281 ? 5.262 -4.300 11.627 1.00 87.00 281 ASN A CA 1
ATOM 2189 C C . ASN A 1 281 ? 3.830 -4.034 12.107 1.00 87.00 281 ASN A C 1
ATOM 2191 O O . ASN A 1 281 ? 3.164 -4.975 12.548 1.00 87.00 281 ASN A O 1
ATOM 2195 N N . ASP A 1 282 ? 3.357 -2.789 12.000 1.00 93.19 282 ASP A N 1
ATOM 2196 C CA . ASP A 1 282 ? 1.963 -2.430 12.247 1.00 93.19 282 ASP A CA 1
ATOM 2197 C C . ASP A 1 282 ? 1.028 -3.165 11.275 1.00 93.19 282 ASP A C 1
ATOM 2199 O O . ASP A 1 282 ? 1.421 -3.625 10.195 1.00 93.19 282 ASP A O 1
ATOM 2203 N N . LEU A 1 283 ? -0.233 -3.292 11.670 1.00 95.19 283 LEU A N 1
ATOM 2204 C CA . LEU A 1 283 ? -1.235 -4.015 10.904 1.00 95.19 283 LEU A CA 1
ATOM 2205 C C . LEU A 1 283 ? -2.089 -3.043 10.098 1.00 95.19 283 LEU A C 1
ATOM 2207 O O . LEU A 1 283 ? -2.745 -2.165 10.656 1.00 95.19 283 LEU A O 1
ATOM 2211 N N . TRP A 1 284 ? -2.138 -3.252 8.787 1.00 94.75 284 TRP A N 1
ATOM 2212 C CA . TRP A 1 284 ? -3.112 -2.600 7.925 1.00 94.75 284 TRP A CA 1
ATOM 2213 C C . TRP A 1 284 ? -4.486 -3.224 8.162 1.00 94.75 284 TRP A C 1
ATOM 2215 O O . TRP A 1 284 ? -4.664 -4.437 7.968 1.00 94.75 284 TRP A O 1
ATOM 2225 N N . LEU A 1 285 ? -5.449 -2.420 8.614 1.00 95.69 285 LEU A N 1
ATOM 2226 C CA . LEU A 1 285 ? -6.775 -2.915 8.966 1.00 95.69 285 LEU A CA 1
ATOM 2227 C C . LEU A 1 285 ? -7.613 -3.241 7.726 1.00 95.69 285 LEU A C 1
ATOM 2229 O O . LEU A 1 285 ? -7.504 -2.618 6.664 1.00 95.69 285 LEU A O 1
ATOM 2233 N N . ARG A 1 286 ? -8.482 -4.238 7.883 1.00 94.06 286 ARG A N 1
ATOM 2234 C CA . ARG A 1 286 ? -9.433 -4.702 6.875 1.00 94.06 286 ARG A CA 1
ATOM 2235 C C . ARG A 1 286 ? -10.849 -4.612 7.400 1.00 94.06 286 ARG A C 1
ATOM 2237 O O . ARG A 1 286 ? -11.091 -4.681 8.602 1.00 94.06 286 ARG A O 1
ATOM 2244 N N . ASN A 1 287 ? -11.785 -4.491 6.466 1.00 93.44 287 ASN A N 1
ATOM 2245 C CA . ASN A 1 287 ? -13.197 -4.562 6.789 1.00 93.44 287 ASN A CA 1
ATOM 2246 C C . ASN A 1 287 ? -13.506 -5.865 7.549 1.00 93.44 287 ASN A C 1
ATOM 2248 O O . ASN A 1 287 ? -13.082 -6.944 7.133 1.00 93.44 287 ASN A O 1
ATOM 2252 N N . GLY A 1 288 ? -14.233 -5.748 8.657 1.00 94.38 288 GLY A N 1
ATOM 2253 C CA . GLY A 1 288 ? -14.608 -6.856 9.530 1.00 94.38 288 GLY A CA 1
ATOM 2254 C C . GLY A 1 288 ? -13.562 -7.263 10.571 1.00 94.38 288 GLY A C 1
ATOM 2255 O O . GLY A 1 288 ? -13.833 -8.190 11.334 1.00 94.38 288 GLY A O 1
ATOM 2256 N N . ASP A 1 289 ? -12.396 -6.609 10.639 1.00 97.25 289 ASP A N 1
ATOM 2257 C CA . ASP A 1 289 ? -11.443 -6.868 11.722 1.00 97.25 289 ASP A CA 1
ATOM 2258 C C . ASP A 1 289 ? -12.065 -6.533 13.088 1.00 97.25 289 ASP A C 1
ATOM 2260 O O . ASP A 1 289 ? -12.736 -5.510 13.264 1.00 97.25 289 ASP A O 1
ATOM 2264 N N . VAL A 1 290 ? -11.797 -7.392 14.072 1.00 97.25 290 VAL A N 1
ATOM 2265 C CA . VAL A 1 290 ? -12.209 -7.193 15.465 1.00 97.25 290 VAL A CA 1
ATOM 2266 C C . VAL A 1 290 ? -10.966 -7.062 16.330 1.00 97.25 290 VAL A C 1
ATOM 2268 O O . VAL A 1 290 ? -10.111 -7.944 16.345 1.00 97.25 290 VAL A O 1
ATOM 2271 N N . ILE A 1 291 ? -10.870 -5.957 17.054 1.00 98.00 291 ILE A N 1
ATOM 2272 C CA . ILE A 1 291 ? -9.729 -5.569 17.872 1.00 98.00 291 ILE A CA 1
ATOM 2273 C C . ILE A 1 291 ? -10.155 -5.664 19.334 1.00 98.00 291 ILE A C 1
ATOM 2275 O O . ILE A 1 291 ? -11.070 -4.967 19.760 1.00 98.00 291 ILE A O 1
ATOM 2279 N N . GLU A 1 292 ? -9.490 -6.497 20.119 1.00 97.88 292 GLU A N 1
ATOM 2280 C CA . GLU A 1 292 ? -9.732 -6.627 21.553 1.00 97.88 292 GLU A CA 1
ATOM 2281 C C . GLU A 1 292 ? -8.562 -6.022 22.327 1.00 97.88 292 GLU A C 1
ATOM 2283 O O . GLU A 1 292 ? -7.404 -6.418 22.161 1.00 97.88 292 GLU A O 1
ATOM 2288 N N . ILE A 1 293 ? -8.872 -5.048 23.182 1.00 97.62 293 ILE A N 1
ATOM 2289 C CA . ILE A 1 293 ? -7.898 -4.411 24.064 1.00 97.62 293 ILE A CA 1
ATOM 2290 C C . ILE A 1 293 ? -8.132 -4.948 25.482 1.00 97.62 293 ILE A C 1
ATOM 2292 O O . ILE A 1 293 ? -9.114 -4.547 26.122 1.00 97.62 293 ILE A O 1
ATOM 2296 N N . PRO A 1 294 ? -7.261 -5.844 25.985 1.00 97.19 294 PRO A N 1
ATOM 2297 C CA . PRO A 1 294 ? -7.439 -6.451 27.299 1.00 97.19 294 PRO A CA 1
ATOM 2298 C C . PRO A 1 294 ? -7.214 -5.443 28.432 1.00 97.19 294 PRO A C 1
ATOM 2300 O O . PRO A 1 294 ? -6.737 -4.324 28.222 1.00 97.19 294 PRO A O 1
ATOM 2303 N N . GLU A 1 295 ? -7.549 -5.842 29.657 1.00 96.06 295 GLU A N 1
ATOM 2304 C CA . GLU A 1 295 ? -7.215 -5.077 30.860 1.00 96.06 295 GLU A CA 1
ATOM 2305 C C . GLU A 1 295 ? -5.816 -5.420 31.382 1.00 96.06 295 GLU A C 1
ATOM 2307 O O . GLU A 1 295 ? -5.285 -6.512 31.153 1.00 96.06 295 GLU A O 1
ATOM 2312 N N . LYS A 1 296 ? -5.214 -4.466 32.093 1.00 93.62 296 LYS A N 1
ATOM 2313 C CA . LYS A 1 296 ? -3.986 -4.693 32.855 1.00 93.62 296 LYS A CA 1
ATOM 2314 C C . LYS A 1 296 ? -4.241 -5.729 33.963 1.00 93.62 296 LYS A C 1
ATOM 2316 O O . LYS A 1 296 ? -5.346 -5.731 34.508 1.00 93.62 296 LYS A O 1
ATOM 2321 N N . PRO A 1 297 ? -3.245 -6.582 34.270 1.00 82.81 297 PRO A N 1
ATOM 2322 C CA . PRO A 1 297 ? -3.286 -7.461 35.437 1.00 82.81 297 PRO A CA 1
ATOM 2323 C C . PRO A 1 297 ? -3.508 -6.697 36.745 1.00 82.81 297 PRO A C 1
ATOM 2325 O O . PRO A 1 297 ? -3.070 -5.523 36.821 1.00 82.81 297 PRO A O 1
#

Mean predicted aligned error: 8.67 Å

Secondary structure (DSSP, 8-state):
-HHHHHTT--TTPPPTTS--HHHHHHS-BTTBPP-HHHHHHHHHTTPPTTGGGTTEEEEEETTEEEEEEE--TT-----BHHHHHHHHHHSS--S--SB-GGGEEEEE--TTSPPEEEEE-HHHHHHHT-GGG-PBP-TT-EEE-PBPP--TT----S--HHHHHHHHHHH-EEEEEEETTEEEEEEEE----------TT-----PPPP-------PPPP---EEEEHHHHTTBHHHHHHHTT---TTB-GGGEEEEEE-TTT-PEEEEEE--SS--TTTPPBP-TT-EEEEPBP-

Radius of gyration: 23.61 Å; Cα contacts (8 Å, |Δi|>4): 518; chains: 1; bounding box: 73×58×57 Å